Protein AF-0000000083946569 (afdb_homodimer)

Radius of gyration: 16.96 Å; Cα contacts (8 Å, |Δi|>4): 336; chains: 2; bounding box: 33×48×46 Å

Nearest PDB structures (foldseek):
  6rw3-assembly4_D  TM=3.311E-01  e=9.236E+00  Plasmodium falciparum
  6t1z-assembly1_A  TM=2.797E-01  e=9.236E+00  Lactococcus lactis
  8kgi-assembly1_B  TM=2.334E-01  e=9.722E+00  Homo sapiens
  8kgi-assembly1_B  TM=2.363E-01  e=6.634E+00  Homo sapiens

Solvent-accessible surface area (backbone atoms only — not comparable to full-atom values): 11739 Å² total; per-residue (Å²): 112,52,54,60,52,17,51,54,28,41,46,56,14,37,48,34,43,48,44,38,65,48,35,59,81,70,42,69,82,39,71,76,42,53,70,70,50,47,33,50,52,26,42,57,43,38,44,59,14,35,62,26,38,45,56,17,48,44,43,23,22,40,93,69,74,19,84,26,48,70,67,54,46,51,42,52,49,51,50,44,43,50,51,48,45,51,54,49,39,44,71,70,61,56,50,73,74,65,42,67,38,35,54,45,4,48,48,28,24,48,46,5,43,49,47,21,60,52,126,112,53,55,60,54,18,50,53,28,40,47,56,14,39,50,35,43,47,44,38,66,50,35,59,81,68,41,68,81,39,71,76,43,54,71,71,51,46,34,50,53,28,44,57,41,38,45,60,15,36,63,28,38,45,55,18,49,44,43,22,22,40,93,68,73,19,84,26,49,70,65,54,47,50,42,52,50,50,50,44,43,50,52,48,44,52,53,47,39,44,71,69,58,56,49,73,75,65,42,66,36,36,53,44,4,48,47,28,24,46,47,5,42,48,48,20,61,50,127

Foldseek 3Di:
DLLVLLLVLLLQLLLLVLCLVCVLVFDPVNVPDDPVVSNVVSVVSNVSSCVSNVVSCLSQDVVNPHDDHPLRSVLSSVLSNLVSNVVVCCVGVVPVPPPVVVVVVSVVSNVVSVVVPDD/DLLVLLLVLLLQLLLLVLCLVCVLVFDVVNVPDDPVVSNVVSVVSNVSSCVSNVVSCLSQDVVNPHDDHPLRSVLSSLLSNLVSNVVVCCVGVVPPPCPVVVVVVSVVSNVVSVVVPDD

Secondary structure (DSSP, 8-state):
-HHHHHHHHHHHHHHHHHHHHHHHHH-GGGTTS-HHHHHHHHHHHHHHHHHHHHHHHHHHBGGGT-SB-HHHHHHHHHHHHHHHHHHHHHHHS------HHHHHHHHHHHHHHHHHH--/-HHHHHHHHHHHHHHHHHHHHHHHHH-GGGTTS-HHHHHHHHHHHHHHHHHHHHHHHHHHBGGGT-SB-HHHHHHHHHHHHHHHHHHHHHHHS------HHHHHHHHHHHHHHHHHH--

Organism: NCBI:txid28139

Structure (mmCIF, N/CA/C/O backbone):
data_AF-0000000083946569-model_v1
#
loop_
_entity.id
_entity.type
_entity.pdbx_description
1 polymer 'Protein of uncharacterized function, DUF486'
#
loop_
_atom_site.group_PDB
_atom_site.id
_atom_site.type_symbol
_atom_site.label_atom_id
_atom_site.label_alt_id
_atom_site.label_comp_id
_atom_site.l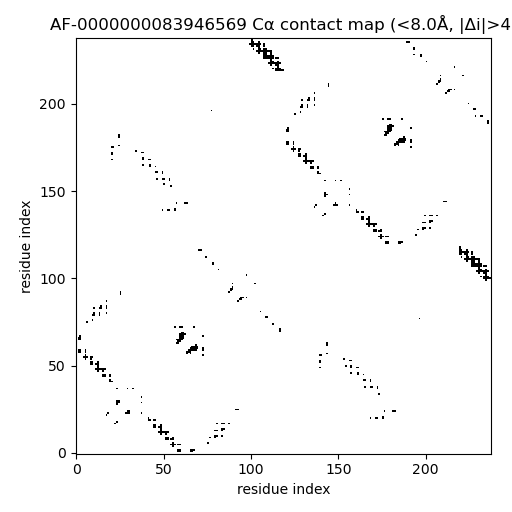abel_asym_id
_atom_site.label_entity_id
_atom_site.label_seq_id
_atom_site.pdbx_PDB_ins_code
_atom_site.Cartn_x
_atom_site.Cartn_y
_atom_site.Cartn_z
_atom_site.occupancy
_atom_site.B_iso_or_equiv
_atom_site.auth_seq_id
_atom_site.auth_comp_id
_atom_site.auth_asym_id
_atom_site.auth_atom_id
_atom_site.pdbx_PDB_model_num
ATOM 1 N N . MET A 1 1 ? -16.125 -16.406 -9.062 1 85.19 1 MET A N 1
ATOM 2 C CA . MET A 1 1 ? -16.547 -15.898 -7.758 1 85.19 1 MET A CA 1
ATOM 3 C C . MET A 1 1 ? -15.344 -15.57 -6.879 1 85.19 1 MET A C 1
ATOM 5 O O . MET A 1 1 ? -15.375 -14.609 -6.109 1 85.19 1 MET A O 1
ATOM 9 N N . LYS A 1 2 ? -14.242 -16.172 -7.113 1 92.19 2 LYS A N 1
ATOM 10 C CA . LYS A 1 2 ? -13.031 -15.961 -6.328 1 92.19 2 LYS A CA 1
ATOM 11 C C . LYS A 1 2 ? -12.484 -14.547 -6.516 1 92.19 2 LYS A C 1
ATOM 13 O O . LYS A 1 2 ? -12.008 -13.93 -5.562 1 92.19 2 LYS A O 1
ATOM 18 N N . GLY A 1 3 ? -12.617 -14.047 -7.676 1 90.62 3 GLY A N 1
ATOM 19 C CA . GLY A 1 3 ? -12.117 -12.719 -7.984 1 90.62 3 GLY A CA 1
ATOM 20 C C . GLY A 1 3 ? -12.82 -11.625 -7.199 1 90.62 3 GLY A C 1
ATOM 21 O O . GLY A 1 3 ? -12.172 -10.75 -6.621 1 90.62 3 GLY A O 1
ATOM 22 N N . ILE A 1 4 ? -14.078 -11.75 -7.188 1 93.06 4 ILE A N 1
ATOM 23 C CA . ILE A 1 4 ? -14.875 -10.758 -6.48 1 93.06 4 ILE A CA 1
ATOM 24 C C . ILE A 1 4 ? -14.578 -10.82 -4.988 1 93.06 4 ILE A C 1
ATOM 26 O O . ILE A 1 4 ? -14.453 -9.781 -4.328 1 93.06 4 ILE A O 1
ATOM 30 N N . TYR A 1 5 ? -14.484 -11.969 -4.477 1 95.31 5 TYR A N 1
ATOM 31 C CA . TYR A 1 5 ? -14.148 -12.156 -3.068 1 95.31 5 TYR A CA 1
ATOM 32 C C . TYR A 1 5 ? -12.789 -11.547 -2.744 1 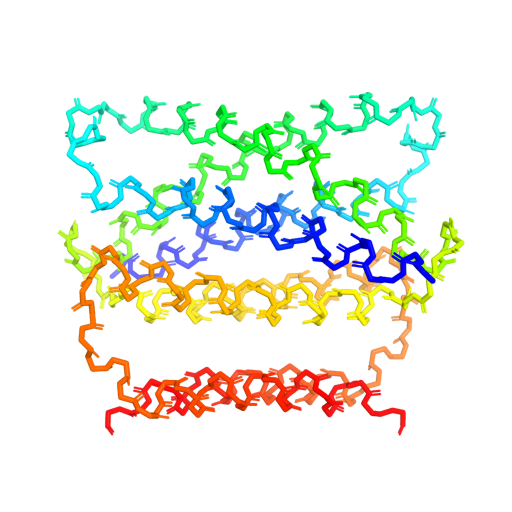95.31 5 TYR A C 1
ATOM 34 O O . TYR A 1 5 ? -12.641 -10.867 -1.729 1 95.31 5 TYR A O 1
ATOM 42 N N . ALA A 1 6 ? -11.828 -11.758 -3.609 1 96 6 ALA A N 1
ATOM 43 C CA . ALA A 1 6 ? -10.492 -11.203 -3.418 1 96 6 ALA A CA 1
ATOM 44 C C . ALA A 1 6 ? -10.539 -9.68 -3.387 1 96 6 ALA A C 1
ATOM 46 O O . ALA A 1 6 ? -9.891 -9.047 -2.549 1 96 6 ALA A O 1
ATOM 47 N N . ILE A 1 7 ? -11.328 -9.156 -4.223 1 92.81 7 ILE A N 1
ATOM 48 C CA . ILE A 1 7 ? -11.422 -7.703 -4.324 1 92.81 7 ILE A CA 1
ATOM 49 C C . ILE A 1 7 ? -12.062 -7.137 -3.057 1 92.81 7 ILE A C 1
ATOM 51 O O . ILE A 1 7 ? -11.609 -6.117 -2.529 1 92.81 7 ILE A O 1
ATOM 55 N N . LEU A 1 8 ? -13.086 -7.805 -2.605 1 96.38 8 LEU A N 1
ATOM 56 C CA . LEU A 1 8 ? -13.75 -7.359 -1.387 1 96.38 8 LEU A CA 1
ATOM 57 C C . LEU A 1 8 ? -12.797 -7.398 -0.199 1 96.38 8 LEU A C 1
ATOM 59 O O . LEU A 1 8 ? -12.766 -6.473 0.613 1 96.38 8 LEU A O 1
ATOM 63 N N . LEU A 1 9 ? -12.023 -8.414 -0.126 1 97.81 9 LEU A N 1
ATOM 64 C CA . LEU A 1 9 ? -11.031 -8.531 0.938 1 97.81 9 LEU A CA 1
ATOM 65 C C . LEU A 1 9 ? -9.977 -7.43 0.82 1 97.81 9 LEU A C 1
ATOM 67 O O . LEU A 1 9 ? -9.547 -6.871 1.829 1 97.81 9 LEU A O 1
ATOM 71 N N . LEU A 1 10 ? -9.602 -7.117 -0.395 1 96.06 10 LEU A N 1
ATOM 72 C CA . LEU A 1 10 ? -8.617 -6.059 -0.629 1 96.06 10 LEU A CA 1
ATOM 73 C C . LEU A 1 10 ? -9.156 -4.711 -0.168 1 96.06 10 LEU A C 1
ATOM 75 O O . LEU A 1 10 ? -8.406 -3.895 0.381 1 96.06 10 LEU A O 1
ATOM 79 N N . VAL A 1 11 ? -10.422 -4.512 -0.374 1 94.94 11 VAL A N 1
ATOM 80 C CA . VAL A 1 11 ? -11.023 -3.244 0.019 1 94.94 11 VAL A CA 1
ATOM 81 C C . VAL A 1 11 ? -10.984 -3.102 1.539 1 94.94 11 VAL A C 1
ATOM 83 O O . VAL A 1 11 ? -10.594 -2.057 2.061 1 94.94 11 VAL A O 1
ATOM 86 N N . VAL A 1 12 ? -11.391 -4.145 2.184 1 97.25 12 VAL A N 1
ATOM 87 C CA . VAL A 1 12 ? -11.398 -4.129 3.643 1 97.25 12 VAL A CA 1
ATOM 88 C C . VAL A 1 12 ? -9.969 -3.973 4.164 1 97.25 12 VAL A C 1
ATOM 90 O O . VAL A 1 12 ? -9.711 -3.158 5.051 1 97.25 12 VAL A O 1
ATOM 93 N N . SER A 1 13 ? -9.016 -4.73 3.59 1 97.5 13 SER A N 1
ATOM 94 C CA . SER A 1 13 ? -7.621 -4.68 4 1 97.5 13 SER A CA 1
ATOM 95 C C . SER A 1 13 ? -7.039 -3.283 3.811 1 97.5 13 SER A C 1
ATOM 97 O O . SER A 1 13 ? -6.367 -2.758 4.703 1 97.5 13 SER A O 1
ATOM 99 N N . ASN A 1 14 ? -7.387 -2.662 2.695 1 95.94 14 ASN A N 1
ATOM 100 C CA . ASN A 1 14 ? -6.863 -1.332 2.4 1 95.94 14 ASN A CA 1
ATOM 101 C C . ASN A 1 14 ? -7.465 -0.277 3.326 1 95.94 14 ASN A C 1
ATOM 103 O O . ASN A 1 14 ? -6.82 0.731 3.623 1 95.94 14 ASN A O 1
ATOM 107 N N . SER A 1 15 ? -8.664 -0.483 3.73 1 95.88 15 SER A N 1
ATOM 108 C CA . SER A 1 15 ? -9.273 0.437 4.684 1 95.88 15 SER A CA 1
ATOM 109 C C . SER A 1 15 ? -8.5 0.463 6 1 95.88 15 SER A C 1
ATOM 111 O O . SER A 1 15 ? -8.227 1.535 6.543 1 95.88 15 SER A O 1
ATOM 113 N N . PHE A 1 16 ? -8.109 -0.702 6.422 1 96.88 16 PHE A N 1
ATOM 114 C CA . PHE A 1 16 ? -7.305 -0.786 7.641 1 96.88 16 PHE A CA 1
ATOM 115 C C . PHE A 1 16 ? -5.91 -0.221 7.41 1 96.88 16 PHE A C 1
ATOM 117 O O . PHE A 1 16 ? -5.34 0.419 8.297 1 96.88 16 PHE A O 1
ATOM 124 N N . MET A 1 17 ? -5.375 -0.469 6.195 1 96.62 17 MET A N 1
ATOM 125 C CA . MET A 1 17 ? -4.043 0.022 5.855 1 96.62 17 MET A CA 1
ATOM 126 C C . MET A 1 17 ? -4.008 1.546 5.855 1 96.62 17 MET A C 1
ATOM 128 O O . MET A 1 17 ? -3.102 2.15 6.434 1 96.62 17 MET A O 1
ATOM 132 N N . THR A 1 18 ? -4.996 2.115 5.266 1 94.31 18 THR A N 1
ATOM 133 C CA . THR A 1 18 ? -5.059 3.57 5.164 1 94.31 18 THR A CA 1
ATOM 134 C C . THR A 1 18 ? -5.238 4.199 6.543 1 94.31 18 THR A C 1
ATOM 136 O O . THR A 1 18 ? -4.594 5.203 6.859 1 94.31 18 THR A O 1
ATOM 139 N N . LEU A 1 19 ? -6.07 3.576 7.324 1 94.44 19 LEU A N 1
ATOM 140 C CA . LEU A 1 19 ? -6.27 4.051 8.688 1 94.44 19 LEU A CA 1
ATOM 141 C C . LEU A 1 19 ? -4.973 3.961 9.492 1 94.44 19 LEU A C 1
ATOM 143 O O . LEU A 1 19 ? -4.637 4.883 10.234 1 94.44 19 LEU A O 1
ATOM 147 N N . ALA A 1 20 ? -4.293 2.922 9.289 1 94.69 20 ALA A N 1
ATOM 148 C CA . ALA A 1 20 ? -3.053 2.709 10.031 1 94.69 20 ALA A CA 1
ATOM 149 C C . ALA A 1 20 ? -1.963 3.67 9.562 1 94.69 20 ALA A C 1
ATOM 151 O O . ALA A 1 20 ? -1.174 4.164 10.375 1 94.69 20 ALA A O 1
ATOM 152 N N . TRP A 1 21 ? -1.886 3.928 8.25 1 94.81 21 TRP A N 1
ATOM 153 C CA . TRP A 1 21 ? -0.828 4.75 7.676 1 94.81 21 TRP A CA 1
ATOM 154 C C . TRP A 1 21 ? -1.097 6.23 7.918 1 94.81 21 TRP A C 1
ATOM 156 O O . TRP A 1 21 ? -0.185 6.988 8.266 1 94.81 21 TRP A O 1
ATOM 166 N N . TYR A 1 22 ? -2.377 6.656 7.832 1 92.44 22 TYR A N 1
ATOM 167 C CA . TYR A 1 22 ? -2.66 8.086 7.789 1 92.44 22 TYR A CA 1
ATOM 168 C C . TYR A 1 22 ? -3.514 8.508 8.977 1 92.44 22 TYR A C 1
ATOM 170 O O . TYR A 1 22 ? -3.641 9.703 9.266 1 92.44 22 TYR A O 1
ATOM 178 N N . GLY A 1 23 ? -4.078 7.555 9.641 1 90.75 23 GLY A N 1
ATOM 179 C CA . GLY A 1 23 ? -4.898 7.871 10.797 1 90.75 23 GLY A CA 1
ATOM 180 C C . GLY A 1 23 ? -4.152 8.648 11.867 1 90.75 23 GLY A C 1
ATOM 181 O O . GLY A 1 23 ? -4.727 9.516 12.523 1 90.75 23 GLY A O 1
ATOM 182 N N . GLN A 1 24 ? -2.902 8.336 12.016 1 90.25 24 GLN A N 1
ATOM 183 C CA . GLN A 1 24 ? -2.098 8.984 13.047 1 90.25 24 GLN A CA 1
ATOM 184 C C . GLN A 1 24 ? -1.898 10.469 12.742 1 90.25 24 GLN A C 1
ATOM 186 O O . GLN A 1 24 ? -1.568 11.25 13.633 1 90.25 24 GLN A O 1
ATOM 191 N N . LEU A 1 25 ? -2.062 10.906 11.516 1 89 25 LEU A N 1
ATOM 192 C CA . LEU A 1 25 ? -1.89 12.297 11.125 1 89 25 LEU A CA 1
ATOM 193 C C . LEU A 1 25 ? -3.15 13.109 11.414 1 89 25 LEU A C 1
ATOM 195 O O . LEU A 1 25 ? -3.104 14.336 11.477 1 89 25 LEU A O 1
ATOM 199 N N . ARG A 1 26 ? -4.211 12.352 11.594 1 86.38 26 ARG A N 1
ATOM 200 C CA . ARG A 1 26 ? -5.48 13.062 11.68 1 86.38 26 ARG A CA 1
ATOM 201 C C . ARG A 1 26 ? -6.078 12.945 13.078 1 86.38 26 ARG A C 1
ATOM 203 O O . ARG A 1 26 ? -6.586 13.93 13.625 1 86.38 26 ARG A O 1
ATOM 210 N N . PHE A 1 27 ? -6.012 11.828 13.703 1 87.5 27 PHE A N 1
ATOM 211 C CA . PHE A 1 27 ? -6.727 11.57 14.953 1 87.5 27 PHE A CA 1
ATOM 212 C C . PHE A 1 27 ? -5.93 12.07 16.156 1 87.5 27 PHE A C 1
ATOM 214 O O . PHE A 1 27 ? -4.73 11.805 16.266 1 87.5 27 PHE A O 1
ATOM 221 N N . LYS A 1 28 ? -6.574 12.719 17.016 1 85.06 28 LYS A N 1
ATOM 222 C CA . LYS A 1 28 ? -5.988 13.359 18.188 1 85.06 28 LYS A CA 1
ATOM 223 C C . LYS A 1 28 ? -5.414 12.328 19.156 1 85.06 28 LYS A C 1
ATOM 225 O O . LYS A 1 28 ? -4.469 12.617 19.891 1 85.06 28 LYS A O 1
ATOM 230 N N . PHE A 1 29 ? -6.027 11.156 19.062 1 83.88 29 PHE A N 1
ATOM 231 C CA . PHE A 1 29 ? -5.574 10.07 19.922 1 83.88 29 PHE A CA 1
ATOM 232 C C . PHE A 1 29 ? -4.082 9.828 19.75 1 83.88 29 PHE A C 1
ATOM 234 O O . PHE A 1 29 ? -3.383 9.508 20.719 1 83.88 29 PHE A O 1
ATOM 241 N N . PHE A 1 30 ? -3.588 10.117 18.609 1 84.44 30 PHE A N 1
ATOM 242 C CA . PHE A 1 30 ? -2.201 9.805 18.281 1 84.44 30 PHE A CA 1
ATOM 243 C C . PHE A 1 30 ? -1.291 10.984 18.609 1 84.44 30 PHE A C 1
ATOM 245 O O . PHE A 1 30 ? -0.072 10.828 18.703 1 84.44 30 PHE A O 1
ATOM 252 N N . GLN A 1 31 ? -1.788 12.141 18.75 1 81.31 31 GLN A N 1
ATOM 253 C CA . GLN A 1 31 ? -0.993 13.344 18.984 1 81.31 31 GLN A CA 1
ATOM 254 C C . GLN A 1 31 ? -0.304 13.289 20.344 1 81.31 31 GLN A C 1
ATOM 256 O O . GLN A 1 31 ? 0.763 13.875 20.531 1 81.31 31 GLN A O 1
ATOM 261 N N . GLY A 1 32 ? -0.894 12.484 21.188 1 85.12 32 GLY A N 1
ATOM 262 C CA . GLY A 1 32 ? -0.305 12.398 22.516 1 85.12 32 GLY A CA 1
ATOM 263 C C . GLY A 1 32 ? 0.664 11.242 22.672 1 85.12 32 GLY A C 1
ATOM 264 O O . GLY A 1 32 ? 1.403 11.172 23.641 1 85.12 32 GLY A O 1
ATOM 265 N N . LEU A 1 33 ? 0.782 10.461 21.656 1 90.31 33 LEU A N 1
ATOM 266 C CA . LEU A 1 33 ? 1.622 9.266 21.734 1 90.31 33 LEU A CA 1
ATOM 267 C C . LEU A 1 33 ? 3 9.539 21.141 1 90.31 33 LEU A C 1
ATOM 269 O O . LEU A 1 33 ? 3.129 10.297 20.172 1 90.31 33 LEU A O 1
ATOM 273 N N . PRO A 1 34 ? 3.924 8.93 21.922 1 93.25 34 PRO A N 1
ATOM 274 C CA . PRO A 1 34 ? 5.242 8.992 21.281 1 93.25 34 PRO A CA 1
ATOM 275 C C . PRO A 1 34 ? 5.305 8.203 19.984 1 93.25 34 PRO A C 1
ATOM 277 O O . PRO A 1 34 ? 4.395 7.43 19.672 1 93.25 34 PRO A O 1
ATOM 280 N N . LEU A 1 35 ? 6.32 8.406 19.172 1 93.69 35 LEU A N 1
ATOM 281 C CA . LEU A 1 35 ? 6.457 7.785 17.859 1 93.69 35 LEU A CA 1
ATOM 282 C C . LEU A 1 35 ? 6.367 6.266 17.969 1 93.69 35 LEU A C 1
ATOM 284 O O . LEU A 1 35 ? 5.691 5.625 17.156 1 93.69 35 LEU A O 1
ATOM 288 N N . TRP A 1 36 ? 7.098 5.738 18.953 1 94.56 36 TRP A N 1
ATOM 289 C CA . TRP A 1 36 ? 7.082 4.289 19.125 1 94.56 36 TRP A CA 1
ATOM 290 C C . TRP A 1 36 ? 5.676 3.795 19.453 1 94.56 36 TRP A C 1
ATOM 292 O O . TRP A 1 36 ? 5.289 2.693 19.062 1 94.56 36 TRP A O 1
ATOM 302 N N . GLY A 1 37 ? 4.934 4.559 20.156 1 94.88 37 GLY A N 1
ATOM 303 C CA . GLY A 1 37 ? 3.547 4.219 20.438 1 94.88 37 GLY A CA 1
ATOM 304 C C . GLY A 1 37 ? 2.67 4.199 19.203 1 94.88 37 GLY A C 1
ATOM 305 O O . GLY A 1 37 ? 1.837 3.307 19.031 1 94.88 37 GLY A O 1
ATOM 306 N N . ILE A 1 38 ? 2.879 5.195 18.375 1 95.38 38 ILE A N 1
ATOM 307 C CA . ILE A 1 38 ? 2.104 5.293 17.141 1 95.38 38 ILE A CA 1
ATOM 308 C C . ILE A 1 38 ? 2.395 4.086 16.25 1 95.38 38 ILE A C 1
ATOM 310 O O . ILE A 1 38 ? 1.476 3.488 15.68 1 95.38 38 ILE A O 1
ATOM 314 N N . VAL A 1 39 ? 3.646 3.74 16.203 1 96.44 39 VAL A N 1
ATOM 315 C CA . VAL A 1 39 ? 4.062 2.605 15.383 1 96.44 39 VAL A CA 1
ATOM 316 C C . VAL A 1 39 ? 3.408 1.326 15.898 1 96.44 39 VAL A C 1
ATOM 318 O O . VAL A 1 39 ? 2.883 0.53 15.117 1 96.44 39 VAL A O 1
ATOM 321 N N . LEU A 1 40 ? 3.385 1.193 17.219 1 96.31 40 LEU A N 1
ATOM 322 C CA . LEU A 1 40 ? 2.832 -0.015 17.812 1 96.31 40 LEU A CA 1
ATOM 323 C C . LEU A 1 40 ? 1.327 -0.099 17.578 1 96.31 40 LEU A C 1
ATOM 325 O O . LEU A 1 40 ? 0.807 -1.164 17.234 1 96.31 40 LEU A O 1
ATOM 329 N N . VAL A 1 41 ? 0.648 0.987 17.766 1 95.38 41 VAL A N 1
ATOM 330 C CA . VAL A 1 41 ? -0.794 1.006 17.547 1 95.38 41 VAL A CA 1
ATOM 331 C C . VAL A 1 41 ? -1.1 0.709 16.078 1 95.38 41 VAL A C 1
ATOM 333 O O . VAL A 1 41 ? -1.979 -0.1 15.773 1 95.38 41 VAL A O 1
ATOM 336 N N . SER A 1 42 ? -0.384 1.369 15.211 1 96.25 42 SER A N 1
ATOM 337 C CA . SER A 1 42 ? -0.572 1.139 13.781 1 96.25 42 SER A CA 1
ATOM 338 C C . SER A 1 42 ? -0.26 -0.307 13.406 1 96.25 42 SER A C 1
ATOM 340 O O . SER A 1 42 ? -0.931 -0.892 12.555 1 96.25 42 SER A O 1
ATOM 342 N N . TRP A 1 43 ? 0.725 -0.821 14.062 1 95.88 43 TRP A N 1
ATOM 343 C CA . TRP A 1 43 ? 1.1 -2.213 13.82 1 95.88 43 TRP A CA 1
ATOM 344 C C . TRP A 1 43 ? -0.004 -3.158 14.289 1 95.88 43 TRP A C 1
ATOM 346 O O . TRP A 1 43 ? -0.254 -4.188 13.648 1 95.88 43 TRP A O 1
ATOM 356 N N . CYS A 1 44 ? -0.615 -2.801 15.375 1 96.5 44 CYS A N 1
ATOM 357 C CA . CYS A 1 44 ? -1.736 -3.609 15.836 1 96.5 44 CYS A CA 1
ATOM 358 C C . CYS A 1 44 ? -2.879 -3.59 14.828 1 96.5 44 CYS A C 1
ATOM 360 O O . CYS A 1 44 ? -3.469 -4.633 14.531 1 96.5 44 CYS A O 1
ATOM 362 N N . ILE A 1 45 ? -3.152 -2.447 14.258 1 95.94 45 ILE A N 1
ATOM 363 C CA . ILE A 1 45 ? -4.195 -2.307 13.242 1 95.94 45 ILE A CA 1
ATOM 364 C C . ILE A 1 45 ? -3.803 -3.086 11.992 1 95.94 45 ILE A C 1
ATOM 366 O O . ILE A 1 45 ? -4.66 -3.66 11.312 1 95.94 45 ILE A O 1
ATOM 370 N N . ALA A 1 46 ? -2.494 -3.168 11.742 1 95.25 46 ALA A N 1
ATOM 371 C CA . ALA A 1 46 ? -1.984 -3.848 10.555 1 95.25 46 ALA A CA 1
ATOM 372 C C . ALA A 1 46 ? -2.273 -5.344 10.609 1 95.25 46 ALA A C 1
ATOM 374 O O . ALA A 1 46 ? -2.281 -6.02 9.578 1 95.25 46 ALA A O 1
ATOM 375 N N . LEU A 1 47 ? -2.488 -5.828 11.836 1 96.94 47 LEU A N 1
ATOM 376 C CA . LEU A 1 47 ? -2.852 -7.238 11.953 1 96.94 47 LEU A CA 1
ATOM 377 C C . LEU A 1 47 ? -4.145 -7.527 11.203 1 96.94 47 LEU A C 1
ATOM 379 O O . LEU A 1 47 ? -4.246 -8.531 10.492 1 96.94 47 LEU A O 1
ATOM 383 N N . PHE A 1 48 ? -5.125 -6.684 11.391 1 96.69 48 PHE A N 1
ATOM 384 C CA . PHE A 1 48 ? -6.387 -6.832 10.672 1 96.69 48 PHE A CA 1
ATOM 385 C C . PHE A 1 48 ? -6.176 -6.656 9.172 1 96.69 48 PHE A C 1
ATOM 387 O O . PHE A 1 48 ? -6.777 -7.371 8.367 1 96.69 48 PHE A O 1
ATOM 394 N N . GLU A 1 49 ? -5.371 -5.754 8.766 1 96.5 49 GLU A N 1
ATOM 395 C CA . GLU A 1 49 ? -5.023 -5.547 7.363 1 96.5 49 GLU A CA 1
ATOM 396 C C . GLU A 1 49 ? -4.465 -6.824 6.738 1 96.5 49 GLU A C 1
ATOM 398 O O . GLU A 1 49 ? -4.957 -7.281 5.703 1 96.5 49 GLU A O 1
ATOM 403 N N . TYR A 1 50 ? -3.518 -7.445 7.426 1 96.75 50 TYR A N 1
ATOM 404 C CA . TYR A 1 50 ? -2.805 -8.594 6.871 1 96.75 50 TYR A CA 1
ATOM 405 C C . TYR A 1 50 ? -3.664 -9.844 6.926 1 96.75 50 TYR A C 1
ATOM 407 O O . TYR A 1 50 ? -3.496 -10.758 6.109 1 96.75 50 TYR A O 1
ATOM 415 N N . SER A 1 51 ? -4.582 -9.891 7.906 1 97.19 51 SER A N 1
ATOM 416 C CA . SER A 1 51 ? -5.516 -11.008 7.973 1 97.19 51 SER A CA 1
ATOM 417 C C . SER A 1 51 ? -6.418 -11.055 6.742 1 97.19 51 SER A C 1
ATOM 419 O O . SER A 1 51 ? -6.883 -12.125 6.344 1 97.19 51 SER A O 1
ATOM 421 N N . PHE A 1 52 ? -6.613 -9.938 6.105 1 97.56 52 PHE A N 1
ATOM 422 C CA . PHE A 1 52 ? -7.453 -9.891 4.91 1 97.56 52 PHE A CA 1
ATOM 423 C C . PHE A 1 52 ? -6.598 -9.828 3.652 1 97.56 52 PHE A C 1
ATOM 425 O O . PHE A 1 52 ? -6.973 -10.375 2.613 1 97.56 52 PHE A O 1
ATOM 432 N N . MET A 1 53 ? -5.453 -9.195 3.711 1 96.62 53 MET A N 1
ATOM 433 C CA . MET A 1 53 ? -4.578 -9 2.559 1 96.62 53 MET A CA 1
ATOM 434 C C . MET A 1 53 ? -3.986 -10.328 2.098 1 96.62 53 MET A C 1
ATOM 436 O O . MET A 1 53 ? -3.965 -10.617 0.899 1 96.62 53 MET A O 1
ATOM 440 N N . ILE A 1 54 ? -3.561 -11.141 3.031 1 96 54 ILE A N 1
ATOM 441 C CA . ILE A 1 54 ? -2.879 -12.391 2.709 1 96 54 ILE A CA 1
ATOM 442 C C . ILE A 1 54 ? -3.852 -13.344 2.021 1 96 54 ILE A C 1
ATOM 444 O O . ILE A 1 54 ? -3.566 -13.859 0.937 1 96 54 ILE A O 1
ATOM 448 N N . PRO A 1 55 ? -5.023 -13.555 2.635 1 96.5 55 PRO A N 1
ATOM 449 C CA . PRO A 1 55 ? -5.984 -14.406 1.923 1 96.5 55 PRO A CA 1
ATOM 450 C C . PRO A 1 55 ? -6.406 -13.812 0.579 1 96.5 55 PRO A C 1
ATOM 452 O O . PRO A 1 55 ? -6.66 -14.562 -0.372 1 96.5 55 PRO A O 1
ATOM 455 N N . ALA A 1 56 ? -6.555 -12.516 0.466 1 96.62 56 ALA A N 1
ATOM 456 C CA . ALA A 1 56 ? -6.93 -11.867 -0.791 1 96.62 56 ALA A CA 1
ATOM 457 C C . ALA A 1 56 ? -5.914 -12.18 -1.889 1 96.62 56 ALA A C 1
ATOM 459 O O . ALA A 1 56 ? -6.293 -12.531 -3.01 1 96.62 56 ALA A O 1
ATOM 460 N N . ASN A 1 57 ? -4.656 -12.133 -1.557 1 95.75 57 ASN A N 1
ATOM 461 C CA . ASN A 1 57 ? -3.594 -12.398 -2.521 1 95.75 57 ASN A CA 1
ATOM 462 C C . ASN A 1 57 ? -3.533 -13.875 -2.902 1 95.75 57 ASN A C 1
ATOM 464 O O . ASN A 1 57 ? -3.275 -14.211 -4.059 1 95.75 57 ASN A O 1
ATOM 468 N N . ARG A 1 58 ? -3.795 -14.695 -1.99 1 94.56 58 ARG A N 1
ATOM 469 C CA . ARG A 1 58 ? -3.746 -16.125 -2.258 1 94.56 58 ARG A CA 1
ATOM 470 C C . ARG A 1 58 ? -4.934 -16.562 -3.107 1 94.56 58 ARG A C 1
ATOM 472 O O . ARG A 1 58 ? -4.781 -17.375 -4.031 1 94.56 58 ARG A O 1
ATOM 479 N N . ILE A 1 59 ? -6.051 -16.016 -2.816 1 94.75 59 ILE A N 1
ATOM 480 C CA . ILE A 1 59 ? -7.266 -16.375 -3.541 1 94.75 59 ILE A CA 1
ATOM 481 C C . ILE A 1 59 ? -7.238 -15.742 -4.934 1 94.75 59 ILE A C 1
ATOM 483 O O . ILE A 1 59 ? -7.75 -16.328 -5.895 1 94.75 59 ILE A O 1
ATOM 487 N N . GLY A 1 60 ? -6.645 -14.664 -5.078 1 93.44 60 GLY A N 1
ATOM 488 C CA . GLY A 1 60 ? -6.652 -13.922 -6.328 1 93.44 60 GLY A CA 1
ATOM 489 C C . GLY A 1 60 ? -5.535 -14.336 -7.27 1 93.44 60 GLY A C 1
ATOM 490 O O . GLY A 1 60 ? -5.668 -14.219 -8.492 1 93.44 60 GLY A O 1
ATOM 491 N N . PHE A 1 61 ? -4.488 -14.859 -6.754 1 92.44 61 PHE A N 1
ATOM 492 C CA . PHE A 1 61 ? -3.283 -15.125 -7.527 1 92.44 61 PHE A CA 1
ATOM 493 C C . PHE A 1 61 ? -3.426 -16.406 -8.328 1 92.44 61 PHE A C 1
ATOM 495 O O . PHE A 1 61 ? -3.838 -17.438 -7.785 1 92.44 61 PHE A O 1
ATOM 502 N N . GLU A 1 62 ? -3.094 -16.344 -9.578 1 90.5 62 GLU A N 1
ATOM 503 C CA . GLU A 1 62 ? -3.238 -17.484 -10.469 1 90.5 62 GLU A CA 1
ATOM 504 C C . GLU A 1 62 ? -2.359 -18.656 -10.023 1 90.5 62 GLU A C 1
ATOM 506 O O . GLU A 1 62 ? -2.723 -19.812 -10.211 1 90.5 62 GLU A O 1
ATOM 511 N N . GLY A 1 63 ? -1.21 -18.391 -9.438 1 87.25 63 GLY A N 1
ATOM 512 C CA . GLY A 1 63 ? -0.308 -19.438 -8.977 1 87.25 63 GLY A CA 1
ATOM 513 C C . GLY A 1 63 ? -0.895 -20.281 -7.859 1 87.25 63 GLY A C 1
ATOM 514 O O . GLY A 1 63 ? -0.474 -21.422 -7.652 1 87.25 63 GLY A O 1
ATOM 515 N N . THR A 1 64 ? -1.894 -19.797 -7.195 1 89.69 64 THR A N 1
ATOM 516 C CA . THR A 1 64 ? -2.533 -20.531 -6.109 1 89.69 64 THR A CA 1
ATOM 517 C C . THR A 1 64 ? -3.963 -20.906 -6.484 1 89.69 64 THR A C 1
ATOM 519 O O . THR A 1 64 ? -4.777 -21.219 -5.609 1 89.69 64 THR A O 1
ATOM 522 N N . GLY A 1 65 ? -4.273 -20.719 -7.84 1 90.44 65 GLY A N 1
ATOM 523 C CA . GLY A 1 65 ? -5.578 -21.141 -8.328 1 90.44 65 GLY A CA 1
ATOM 524 C C . GLY A 1 65 ? -6.547 -19.984 -8.508 1 90.44 65 GLY A C 1
ATOM 525 O O . GLY A 1 65 ? -7.754 -20.203 -8.641 1 90.44 65 GLY A O 1
ATOM 526 N N . GLY A 1 66 ? -6.043 -18.812 -8.438 1 92 66 GLY A N 1
ATOM 527 C CA . GLY A 1 66 ? -6.887 -17.641 -8.609 1 92 66 GLY A CA 1
ATOM 528 C C . GLY A 1 66 ? -6.977 -17.156 -10.047 1 92 66 GLY A C 1
ATOM 529 O O . GLY A 1 66 ? -6.348 -17.75 -10.938 1 92 66 GLY A O 1
ATOM 530 N N . PRO A 1 67 ? -7.793 -16.203 -10.25 1 91.75 67 PRO A N 1
ATOM 531 C CA . PRO A 1 67 ? -8.062 -15.766 -11.625 1 91.75 67 PRO A CA 1
ATOM 532 C C . PRO A 1 67 ? -7.09 -14.688 -12.109 1 91.75 67 PRO A C 1
ATOM 534 O O . PRO A 1 67 ? -7.043 -14.391 -13.305 1 91.75 67 PRO A O 1
ATOM 537 N N . PHE A 1 68 ? -6.289 -14.125 -11.297 1 87.25 68 PHE A N 1
ATOM 538 C CA . PHE A 1 68 ? -5.488 -12.969 -11.672 1 87.25 68 PHE A CA 1
ATOM 539 C C . PHE A 1 68 ? -4.004 -13.312 -11.68 1 87.25 68 PHE A C 1
ATOM 541 O O . PHE A 1 68 ? -3.541 -14.109 -10.859 1 87.25 68 PHE A O 1
ATOM 548 N N . SER A 1 69 ? -3.307 -12.703 -12.586 1 84.62 69 SER A N 1
ATOM 549 C CA . SER A 1 69 ? -1.85 -12.734 -12.508 1 84.62 69 SER A CA 1
ATOM 550 C C . SER A 1 69 ? -1.34 -11.82 -11.398 1 84.62 69 SER A C 1
ATOM 552 O O . SER A 1 69 ? -2.098 -11.016 -10.852 1 84.62 69 SER A O 1
ATOM 554 N N . LEU A 1 70 ? -0.081 -11.953 -11.055 1 84.81 70 LEU A N 1
ATOM 555 C CA . LEU A 1 70 ? 0.5 -11.117 -10.008 1 84.81 70 LEU A CA 1
ATOM 556 C C . LEU A 1 70 ? 0.403 -9.641 -10.367 1 84.81 70 LEU A C 1
ATOM 558 O O . LEU A 1 70 ? 0.094 -8.812 -9.516 1 84.81 70 LEU A O 1
ATOM 562 N N . LEU A 1 71 ? 0.678 -9.383 -11.523 1 79.44 71 LEU A N 1
ATOM 563 C CA . LEU A 1 71 ? 0.621 -8.008 -12 1 79.44 71 LEU A CA 1
ATOM 564 C C . LEU A 1 71 ? -0.808 -7.477 -11.953 1 79.44 71 LEU A C 1
ATOM 566 O O . LEU A 1 71 ? -1.039 -6.348 -11.516 1 79.44 71 LEU A O 1
ATOM 570 N N . GLN A 1 72 ? -1.717 -8.25 -12.414 1 78.88 72 GLN A N 1
ATOM 571 C CA . GLN A 1 72 ? -3.123 -7.867 -12.383 1 78.88 72 GLN A CA 1
ATOM 572 C C . GLN A 1 72 ? -3.59 -7.617 -10.953 1 78.88 72 GLN A C 1
ATOM 574 O O . GLN A 1 72 ? -4.316 -6.656 -10.688 1 78.88 72 GLN A O 1
ATOM 579 N N . LEU A 1 73 ? -3.174 -8.492 -10.18 1 85.19 73 LEU A N 1
ATOM 580 C CA . LEU A 1 73 ? -3.531 -8.367 -8.766 1 85.19 73 LEU A CA 1
ATOM 581 C C . LEU A 1 73 ? -2.988 -7.07 -8.18 1 85.19 73 LEU A C 1
ATOM 583 O O . LEU A 1 73 ? -3.686 -6.383 -7.438 1 85.19 73 LEU A O 1
ATOM 587 N N . LYS A 1 74 ? -1.778 -6.695 -8.492 1 84.5 74 LYS A N 1
ATOM 588 C CA . LYS A 1 74 ? -1.162 -5.465 -8.008 1 84.5 74 LYS A CA 1
ATOM 589 C C . LYS A 1 74 ? -1.887 -4.234 -8.555 1 84.5 74 LYS A C 1
ATOM 591 O O . LYS A 1 74 ? -2.078 -3.252 -7.832 1 84.5 74 LYS A O 1
ATOM 596 N N . VAL A 1 75 ? -2.307 -4.34 -9.703 1 78.25 75 VAL A N 1
ATOM 597 C CA . VAL A 1 75 ? -3.023 -3.229 -10.32 1 78.25 75 VAL A CA 1
ATOM 598 C C . VAL A 1 75 ? -4.367 -3.033 -9.617 1 78.25 75 VAL A C 1
ATOM 600 O O . VAL A 1 75 ? -4.746 -1.905 -9.297 1 78.25 75 VAL A O 1
ATOM 603 N N . ILE A 1 76 ? -5.027 -4.09 -9.414 1 83.44 76 ILE A N 1
ATOM 604 C CA . ILE A 1 76 ? -6.301 -4.027 -8.711 1 83.44 76 ILE A CA 1
ATOM 605 C C . ILE A 1 76 ? -6.09 -3.441 -7.316 1 83.44 76 ILE A C 1
ATOM 607 O O . ILE A 1 76 ? -6.848 -2.572 -6.879 1 83.44 76 ILE A O 1
ATOM 611 N N . GLN A 1 77 ? -5.059 -3.871 -6.734 1 86.31 77 GLN A N 1
ATOM 612 C CA . GLN A 1 77 ? -4.727 -3.385 -5.398 1 86.31 77 GLN A CA 1
ATOM 613 C C . GLN A 1 77 ? -4.473 -1.88 -5.41 1 86.31 77 GLN A C 1
ATOM 615 O O . GLN A 1 77 ? -4.895 -1.169 -4.496 1 86.31 77 GLN A O 1
ATOM 620 N N . GLU A 1 78 ? -3.84 -1.384 -6.438 1 80.06 78 GLU A N 1
ATOM 621 C CA . GLU A 1 78 ? -3.553 0.041 -6.562 1 80.06 78 GLU A CA 1
ATOM 622 C C . GLU A 1 78 ? -4.832 0.85 -6.746 1 80.06 78 GLU A C 1
ATOM 624 O O . GLU A 1 78 ? -4.98 1.928 -6.168 1 80.06 78 GLU A O 1
ATOM 629 N N . VAL A 1 79 ? -5.68 0.296 -7.52 1 78.75 79 VAL A N 1
ATOM 630 C CA . VAL A 1 79 ? -6.957 0.97 -7.742 1 78.75 79 VAL A CA 1
ATOM 631 C C . VAL A 1 79 ? -7.742 1.038 -6.434 1 78.75 79 VAL A C 1
ATOM 633 O O . VAL A 1 79 ? -8.273 2.092 -6.078 1 78.75 79 VAL A O 1
ATOM 636 N N . VAL A 1 80 ? -7.766 -0.026 -5.77 1 85.94 80 VAL A N 1
ATOM 637 C CA . VAL A 1 80 ? -8.5 -0.101 -4.516 1 85.94 80 VAL A CA 1
ATOM 638 C C . VAL A 1 80 ? -7.883 0.85 -3.492 1 85.94 80 VAL A C 1
ATOM 640 O O . VAL A 1 80 ? -8.594 1.58 -2.801 1 85.94 80 VAL A O 1
ATOM 643 N N . THR A 1 81 ? -6.586 0.846 -3.494 1 88.81 81 THR A N 1
ATOM 644 C CA . THR A 1 81 ? -5.902 1.693 -2.521 1 88.81 81 THR A CA 1
ATOM 645 C C . THR A 1 81 ? -6.188 3.168 -2.795 1 88.81 81 THR A C 1
ATOM 647 O O . THR A 1 81 ? -6.391 3.949 -1.863 1 88.81 81 THR A O 1
ATOM 650 N N . LEU A 1 82 ? -6.215 3.518 -4.023 1 79.44 82 LEU A N 1
ATOM 651 C CA . LEU A 1 82 ? -6.469 4.906 -4.383 1 79.44 82 LEU A CA 1
ATOM 652 C C . LEU A 1 82 ? -7.914 5.293 -4.078 1 79.44 82 LEU A C 1
ATOM 654 O O . LEU A 1 82 ? -8.18 6.406 -3.621 1 79.44 82 LEU A O 1
ATOM 658 N N . LEU A 1 83 ? -8.781 4.426 -4.352 1 82.06 83 LEU A N 1
ATOM 659 C CA . LEU A 1 83 ? -10.188 4.68 -4.062 1 82.06 83 LEU A CA 1
ATOM 660 C C . LEU A 1 83 ? -10.414 4.82 -2.561 1 82.06 83 LEU A C 1
ATOM 662 O O . LEU A 1 83 ? -11.086 5.754 -2.113 1 82.06 83 LEU A O 1
ATOM 666 N N . VAL A 1 84 ? -9.891 3.887 -1.87 1 88.38 84 VAL A N 1
ATOM 667 C CA . VAL A 1 84 ? -10.047 3.902 -0.419 1 88.38 84 VAL A CA 1
ATOM 668 C C . VAL A 1 84 ? -9.398 5.156 0.158 1 88.38 84 VAL A C 1
ATOM 670 O O . VAL A 1 84 ? -9.938 5.781 1.072 1 88.38 84 VAL A O 1
ATOM 673 N N . PHE A 1 85 ? -8.289 5.508 -0.382 1 88.19 85 PHE A N 1
ATOM 674 C CA . PHE A 1 85 ? -7.602 6.715 0.062 1 88.19 85 PHE A CA 1
ATOM 675 C C . PHE A 1 85 ? -8.453 7.949 -0.21 1 88.19 85 PHE A C 1
ATOM 677 O O . PHE A 1 85 ? -8.547 8.844 0.63 1 88.19 85 PHE A O 1
ATOM 684 N N . ALA A 1 86 ? -9 8.008 -1.371 1 80.38 86 ALA A N 1
ATOM 685 C CA . ALA A 1 86 ? -9.852 9.141 -1.734 1 80.38 86 ALA A CA 1
ATOM 686 C C . ALA A 1 86 ? -11.031 9.273 -0.775 1 80.38 86 ALA A C 1
ATOM 688 O O . ALA A 1 86 ? -11.367 10.375 -0.339 1 80.38 86 ALA A O 1
ATOM 689 N N . VAL A 1 87 ? -11.633 8.188 -0.501 1 83.81 87 VAL A N 1
ATOM 690 C CA . VAL A 1 87 ? -12.758 8.18 0.428 1 83.81 87 VAL A CA 1
ATOM 691 C C . VAL A 1 87 ? -12.281 8.617 1.812 1 83.81 87 VAL A C 1
ATOM 693 O O . VAL A 1 87 ? -12.922 9.453 2.457 1 83.81 87 VAL A O 1
ATOM 696 N N . PHE A 1 88 ? -11.195 8.117 2.244 1 86.75 88 PHE A N 1
ATOM 697 C CA . PHE A 1 88 ? -10.648 8.43 3.559 1 86.75 88 PHE A CA 1
ATOM 698 C C . PHE A 1 88 ? -10.297 9.906 3.666 1 86.75 88 PHE A C 1
ATOM 700 O O . PHE A 1 88 ? -10.641 10.562 4.648 1 86.75 88 PHE A O 1
ATOM 707 N N . THR A 1 89 ? -9.602 10.406 2.715 1 83.44 89 THR A N 1
ATOM 708 C CA . THR A 1 89 ? -9.148 11.789 2.766 1 83.44 89 THR A CA 1
ATOM 709 C C . THR A 1 89 ? -10.328 12.75 2.703 1 83.44 89 THR A C 1
ATOM 711 O O . THR A 1 89 ? -10.305 13.82 3.322 1 83.44 89 THR A O 1
ATOM 714 N N . THR A 1 90 ? -11.32 12.375 1.94 1 81.56 90 THR A N 1
ATOM 715 C CA . THR A 1 90 ? -12.508 13.211 1.838 1 81.56 90 THR A CA 1
ATOM 716 C C . THR A 1 90 ? -13.273 13.219 3.156 1 81.56 90 THR A C 1
ATOM 718 O O . THR A 1 90 ? -13.797 14.258 3.568 1 81.56 90 THR A O 1
ATOM 721 N N . LEU A 1 91 ? -13.305 12.156 3.809 1 83.62 91 LEU A N 1
ATOM 722 C CA . LEU A 1 91 ? -14.086 12.039 5.035 1 83.62 91 LEU A CA 1
ATOM 723 C C . LEU A 1 91 ? -13.336 12.641 6.219 1 83.62 91 LEU A C 1
ATOM 725 O O . LEU A 1 91 ? -13.938 13.305 7.066 1 83.62 91 LEU A O 1
ATOM 729 N N . PHE A 1 92 ? -12.062 12.469 6.227 1 83.75 92 PHE A N 1
ATOM 730 C CA . PHE A 1 92 ? -11.344 12.789 7.453 1 83.75 92 PHE A CA 1
ATOM 731 C C . PHE A 1 92 ? -10.477 14.031 7.266 1 83.75 92 PHE A C 1
ATOM 733 O O . PHE A 1 92 ? -10.172 14.734 8.234 1 83.75 92 PHE A O 1
ATOM 740 N N . PHE A 1 93 ? -10 14.305 6.203 1 77.44 93 PHE A N 1
ATOM 741 C CA . PHE A 1 93 ? -9.125 15.453 6.012 1 77.44 93 PHE A CA 1
ATOM 742 C C . PHE A 1 93 ? -9.844 16.562 5.258 1 77.44 93 PHE A C 1
ATOM 744 O O . PHE A 1 93 ? -9.281 17.641 5.055 1 77.44 93 PHE A O 1
ATOM 751 N N . LYS A 1 94 ? -11.234 16.344 5.176 1 67.62 94 LYS A N 1
ATOM 752 C CA . LYS A 1 94 ? -12.07 17.359 4.527 1 67.62 94 LYS A CA 1
ATOM 753 C C . LYS A 1 94 ? -11.344 17.984 3.334 1 67.62 94 LYS A C 1
ATOM 755 O O . LYS A 1 94 ? -11.344 19.203 3.168 1 67.62 94 LYS A O 1
ATOM 760 N N . THR A 1 95 ? -10.438 17.344 2.941 1 56.88 95 THR A N 1
ATOM 761 C CA . THR A 1 95 ? -9.758 17.891 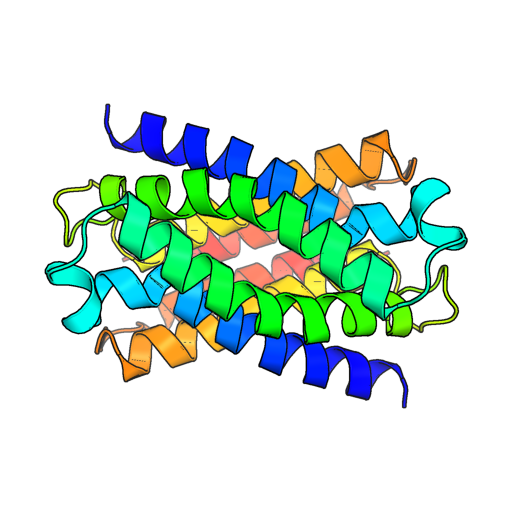1.773 1 56.88 95 THR A CA 1
ATOM 762 C C . THR A 1 95 ? -10.75 18.156 0.644 1 56.88 95 THR A C 1
ATOM 764 O O . THR A 1 95 ? -11.391 17.219 0.147 1 56.88 95 THR A O 1
ATOM 767 N N . GLU A 1 96 ? -11.75 19.125 0.957 1 47.28 96 GLU A N 1
ATOM 768 C CA . GLU A 1 96 ? -12.75 19.547 -0.02 1 47.28 96 GLU A CA 1
ATOM 769 C C . GLU A 1 96 ? -12.336 19.172 -1.438 1 47.28 96 GLU A C 1
ATOM 771 O O . GLU A 1 96 ? -13.141 18.656 -2.213 1 47.28 96 GLU A O 1
ATOM 776 N N . THR A 1 97 ? -11.328 19.984 -2.049 1 45.41 97 THR A N 1
ATOM 777 C CA . THR A 1 97 ? -11.211 20.125 -3.494 1 45.41 97 THR A CA 1
ATOM 778 C C . THR A 1 97 ? -10.617 18.875 -4.121 1 45.41 97 THR A C 1
ATOM 780 O O . THR A 1 97 ? -9.406 18.766 -4.285 1 45.41 97 THR A O 1
ATOM 783 N N . LEU A 1 98 ? -10.875 17.797 -3.557 1 50.88 98 LEU A N 1
ATOM 784 C CA . LEU A 1 98 ? -10.539 16.766 -4.527 1 50.88 98 LEU A CA 1
ATOM 785 C C . LEU A 1 98 ? -10.875 17.219 -5.945 1 50.88 98 LEU A C 1
ATOM 787 O O . LEU A 1 98 ? -12.031 17.141 -6.363 1 50.88 98 LEU A O 1
ATOM 791 N N . ARG A 1 99 ? -10.359 18.375 -6.254 1 45.91 99 ARG A N 1
ATOM 792 C CA . ARG A 1 99 ? -10.578 18.859 -7.609 1 45.91 99 ARG A CA 1
ATOM 793 C C . ARG A 1 99 ? -10.516 17.719 -8.617 1 45.91 99 ARG A C 1
ATOM 795 O O . ARG A 1 99 ? -9.797 16.75 -8.422 1 45.91 99 ARG A O 1
ATOM 802 N N . LEU A 1 100 ? -11.562 17.516 -9.391 1 48.72 100 LEU A N 1
ATOM 803 C CA . LEU A 1 100 ? -11.688 16.656 -10.57 1 48.72 100 LEU A CA 1
ATOM 804 C C . LEU A 1 100 ? -10.312 16.266 -11.102 1 48.72 100 LEU A C 1
ATOM 806 O O . LEU A 1 100 ? -10.18 15.266 -11.805 1 48.72 100 LEU A O 1
ATOM 810 N N . ASN A 1 101 ? -9.5 17.125 -10.844 1 50.66 101 ASN A N 1
ATOM 811 C CA . ASN A 1 101 ? -8.148 16.875 -11.336 1 50.66 101 ASN A CA 1
ATOM 812 C C . ASN A 1 101 ? -7.5 15.703 -10.617 1 50.66 101 ASN A C 1
ATOM 814 O O . ASN A 1 101 ? -6.715 14.961 -11.211 1 50.66 101 ASN A O 1
ATOM 818 N N . HIS A 1 102 ? -7.895 15.609 -9.367 1 49.06 102 HIS A N 1
ATOM 819 C CA . HIS A 1 102 ? -7.371 14.477 -8.609 1 49.06 102 HIS A CA 1
ATOM 820 C C . HIS A 1 102 ? -7.977 13.164 -9.094 1 49.06 102 HIS A C 1
ATOM 822 O O . HIS A 1 102 ? -7.285 12.141 -9.156 1 49.06 102 HIS A O 1
ATOM 828 N N . LEU A 1 103 ? -9.203 13.25 -9.406 1 51.88 103 LEU A N 1
ATOM 829 C CA . LEU A 1 103 ? -9.867 12.117 -10.023 1 51.88 103 LEU A CA 1
ATOM 830 C C . LEU A 1 103 ? -9.195 11.75 -11.344 1 51.88 103 LEU A C 1
ATOM 832 O O . LEU A 1 103 ? -9.047 10.562 -11.664 1 51.88 103 LEU A O 1
ATOM 836 N N . PHE A 1 104 ? -8.914 12.797 -11.961 1 51.53 104 PHE A N 1
ATOM 837 C CA . PHE A 1 104 ? -8.242 12.547 -13.234 1 51.53 104 PHE A CA 1
ATOM 838 C C . PHE A 1 104 ? -6.883 11.898 -13.016 1 51.53 104 PHE A C 1
ATOM 840 O O . PHE A 1 104 ? -6.488 11.008 -13.766 1 51.53 104 PHE A O 1
ATOM 847 N N . GLY A 1 105 ? -6.297 12.414 -12.008 1 50.72 105 GLY A N 1
ATOM 848 C CA . GLY A 1 105 ? -5.031 11.773 -11.68 1 50.72 105 GLY A CA 1
ATOM 849 C C . GLY A 1 105 ? -5.176 10.305 -11.352 1 50.72 105 GLY A C 1
ATOM 850 O O . GLY A 1 105 ? -4.398 9.477 -11.82 1 50.72 105 GLY A O 1
ATOM 851 N N . ALA A 1 106 ? -6.301 10.031 -10.672 1 52.12 106 ALA A N 1
ATOM 852 C CA . ALA A 1 106 ? -6.648 8.641 -10.391 1 52.12 106 ALA A CA 1
ATOM 853 C C . ALA A 1 106 ? -6.953 7.875 -11.672 1 52.12 106 ALA A C 1
ATOM 855 O O . ALA A 1 106 ? -6.547 6.723 -11.828 1 52.12 106 ALA A O 1
ATOM 856 N N . PHE A 1 107 ? -7.688 8.539 -12.461 1 54.34 107 PHE A N 1
ATOM 857 C CA . PHE A 1 107 ? -8.031 7.941 -13.742 1 54.34 107 PHE A CA 1
ATOM 858 C C . PHE A 1 107 ? -6.77 7.594 -14.531 1 54.34 107 PHE A C 1
ATOM 860 O O . PHE A 1 107 ? -6.664 6.508 -15.094 1 54.34 107 PHE A O 1
ATOM 867 N N . PHE A 1 108 ? -5.871 8.508 -14.531 1 54.16 108 PHE A N 1
ATOM 868 C CA . PHE A 1 108 ? -4.648 8.25 -15.281 1 54.16 108 PHE A CA 1
ATOM 869 C C . PHE A 1 108 ? -3.82 7.16 -14.609 1 54.16 108 PHE A C 1
ATOM 871 O O . PHE A 1 108 ? -3.125 6.395 -15.281 1 54.16 108 PHE A O 1
ATOM 878 N N . LEU A 1 109 ? -4.023 7.086 -13.297 1 51.09 109 LEU A N 1
ATOM 879 C CA . LEU A 1 109 ? -3.389 5.969 -12.609 1 51.09 109 LEU A CA 1
ATOM 880 C C . LEU A 1 109 ? -3.959 4.641 -13.094 1 51.09 109 LEU A C 1
ATOM 882 O O . LEU A 1 109 ? -3.209 3.699 -13.367 1 51.09 109 LEU A O 1
ATOM 886 N N . VAL A 1 110 ? -5.27 4.66 -13.18 1 53.47 110 VAL A N 1
ATOM 887 C CA . VAL A 1 110 ? -5.984 3.475 -13.641 1 53.47 110 VAL A CA 1
ATOM 888 C C . VAL A 1 110 ? -5.586 3.162 -15.078 1 53.47 110 VAL A C 1
ATOM 890 O O . VAL A 1 110 ? -5.359 2 -15.43 1 53.47 110 VAL A O 1
ATOM 893 N N . LEU A 1 111 ? -5.598 4.176 -15.797 1 53.78 111 LEU A N 1
ATOM 894 C CA . LEU A 1 111 ? -5.266 3.977 -17.203 1 53.78 111 LEU A CA 1
ATOM 895 C C . LEU A 1 111 ? -3.836 3.473 -17.359 1 53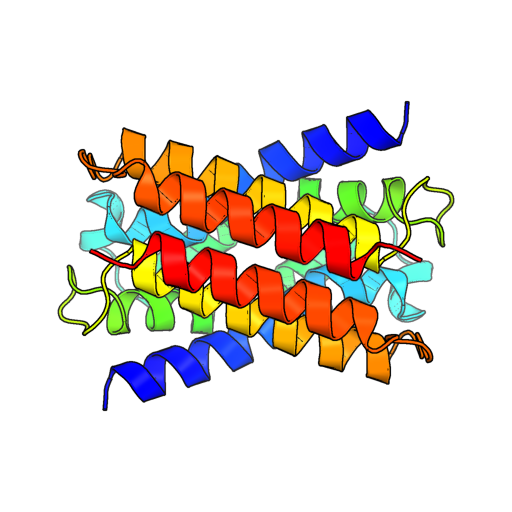.78 111 LEU A C 1
ATOM 897 O O . LEU A 1 111 ? -3.562 2.615 -18.203 1 53.78 111 LEU A O 1
ATOM 901 N N . ALA A 1 112 ? -2.998 3.988 -16.547 1 49.94 112 ALA A N 1
ATOM 902 C CA . ALA A 1 112 ? -1.613 3.523 -16.547 1 49.94 112 ALA A CA 1
ATOM 903 C C . ALA A 1 112 ? -1.536 2.037 -16.203 1 49.94 112 ALA A C 1
ATOM 905 O O . ALA A 1 112 ? -0.799 1.288 -16.859 1 49.94 112 ALA A O 1
ATOM 906 N N . VAL A 1 113 ? -2.387 1.771 -15.266 1 49.56 113 VAL A N 1
ATOM 907 C CA . VAL A 1 113 ? -2.49 0.377 -14.844 1 49.56 113 VAL A CA 1
ATOM 908 C C . VAL A 1 113 ? -3.023 -0.47 -16 1 49.56 113 VAL A C 1
ATOM 910 O O . VAL A 1 113 ? -2.529 -1.572 -16.25 1 49.56 113 VAL A O 1
ATOM 913 N N . TYR A 1 114 ? -4.016 0.116 -16.719 1 53.53 114 TYR A N 1
ATOM 914 C CA . TYR A 1 114 ? -4.66 -0.602 -17.812 1 53.53 114 TYR A CA 1
ATOM 915 C C . TYR A 1 114 ? -3.689 -0.813 -18.969 1 53.53 114 TYR A C 1
ATOM 917 O O . TYR A 1 114 ? -3.619 -1.904 -19.531 1 53.53 114 TYR A O 1
ATOM 925 N N . PHE A 1 115 ? -3.01 0.185 -19.312 1 50.5 115 PHE A N 1
ATOM 926 C CA . PHE A 1 115 ? -2.113 0.055 -20.453 1 50.5 115 PHE A CA 1
ATOM 927 C C . PHE A 1 115 ? -0.917 -0.822 -20.109 1 50.5 115 PHE A C 1
ATOM 929 O O . PHE A 1 115 ? -0.299 -1.417 -20.984 1 50.5 115 PHE A O 1
ATOM 936 N N . MET A 1 116 ? -0.631 -0.811 -18.922 1 47.56 116 MET A N 1
ATOM 937 C CA . MET A 1 116 ? 0.431 -1.695 -18.453 1 47.56 116 MET A CA 1
ATOM 938 C C . MET A 1 116 ? 0.069 -3.156 -18.688 1 47.56 116 MET A C 1
ATOM 940 O O . MET A 1 116 ? 0.953 -4.004 -18.844 1 47.56 116 MET A O 1
ATOM 944 N N . PHE A 1 117 ? -1.186 -3.309 -18.594 1 45.22 117 PHE A N 1
ATOM 945 C CA . PHE A 1 117 ? -1.678 -4.68 -18.672 1 45.22 117 PHE A CA 1
ATOM 946 C C . PHE A 1 117 ? -2.066 -5.027 -20.109 1 45.22 117 PHE A C 1
ATOM 948 O O . PHE A 1 117 ? -2.461 -6.156 -20.391 1 45.22 117 PHE A O 1
ATOM 955 N N . LYS A 1 118 ? -2.17 -3.996 -20.859 1 49.22 118 LYS A N 1
ATOM 956 C CA . LYS A 1 118 ? -2.594 -4.418 -22.188 1 49.22 118 LYS A CA 1
ATOM 957 C C . LYS A 1 118 ? -1.466 -5.141 -22.922 1 49.22 118 LYS A C 1
ATOM 959 O O . LYS A 1 118 ? -0.338 -4.645 -22.969 1 49.22 118 LYS A O 1
ATOM 964 N N . LYS A 1 119 ? -1.722 -6.594 -23.031 1 42.88 119 LYS A N 1
ATOM 965 C CA . LYS A 1 119 ? -0.998 -7.516 -23.906 1 42.88 119 LYS A CA 1
ATOM 966 C C . LYS A 1 119 ? -0.772 -6.91 -25.281 1 42.88 119 LYS A C 1
ATOM 968 O O . LYS A 1 119 ? -1.629 -6.184 -25.797 1 42.88 119 LYS A O 1
ATOM 973 N N . MET B 1 1 ? 15.648 18.859 2.758 1 84.75 1 MET B N 1
ATOM 974 C CA . MET B 1 1 ? 16.297 17.609 3.104 1 84.75 1 MET B CA 1
ATOM 975 C C . MET B 1 1 ? 15.297 16.609 3.684 1 84.75 1 MET B C 1
ATOM 977 O O . MET B 1 1 ? 15.391 15.406 3.438 1 84.75 1 MET B O 1
ATOM 981 N N . LYS B 1 2 ? 14.234 17.078 4.223 1 92.06 2 LYS B N 1
ATOM 982 C CA . LYS B 1 2 ? 13.211 16.234 4.836 1 92.06 2 LYS B CA 1
ATOM 983 C C . LYS B 1 2 ? 12.492 15.383 3.785 1 92.06 2 LYS B C 1
ATOM 985 O O . LYS B 1 2 ? 12.18 14.219 4.027 1 92.06 2 LYS B O 1
ATOM 990 N N . GLY B 1 3 ? 12.32 15.938 2.645 1 90.44 3 GLY B N 1
ATOM 991 C CA . GLY B 1 3 ? 11.641 15.242 1.567 1 90.44 3 GLY B CA 1
ATOM 992 C C . GLY B 1 3 ? 12.375 14.008 1.085 1 90.44 3 GLY B C 1
ATOM 993 O O . GLY B 1 3 ? 11.781 12.938 0.938 1 90.44 3 GLY B O 1
ATOM 994 N N . ILE B 1 4 ? 13.609 14.203 0.912 1 92.88 4 ILE B N 1
ATOM 995 C CA . ILE B 1 4 ? 14.438 13.102 0.43 1 92.88 4 ILE B CA 1
ATOM 996 C C . ILE B 1 4 ? 14.484 11.992 1.48 1 92.88 4 ILE B C 1
ATOM 998 O O . ILE B 1 4 ? 14.398 10.812 1.147 1 92.88 4 ILE B O 1
ATOM 1002 N N . TYR B 1 5 ? 14.625 12.359 2.68 1 95.25 5 TYR B N 1
ATOM 1003 C CA . TYR B 1 5 ? 14.641 11.398 3.775 1 95.25 5 TYR B CA 1
ATOM 1004 C C . TYR B 1 5 ? 13.336 10.617 3.832 1 95.25 5 TYR B C 1
ATOM 1006 O O . TYR B 1 5 ? 13.336 9.398 3.994 1 95.25 5 TYR B O 1
ATOM 1014 N N . ALA B 1 6 ? 12.234 11.305 3.662 1 95.94 6 ALA B N 1
ATOM 1015 C CA . ALA B 1 6 ? 10.922 10.656 3.662 1 95.94 6 ALA B CA 1
ATOM 1016 C C . ALA B 1 6 ? 10.812 9.641 2.535 1 95.94 6 ALA B C 1
ATOM 1018 O O . ALA B 1 6 ? 10.312 8.531 2.738 1 95.94 6 ALA B O 1
ATOM 1019 N N . ILE B 1 7 ? 11.336 10.008 1.445 1 92.62 7 ILE B N 1
ATOM 1020 C CA . ILE B 1 7 ? 11.258 9.133 0.277 1 92.62 7 ILE B CA 1
ATOM 1021 C C . ILE B 1 7 ? 12.094 7.883 0.509 1 92.62 7 ILE B C 1
ATOM 1023 O O . ILE B 1 7 ? 11.672 6.77 0.181 1 92.62 7 ILE B O 1
ATOM 1027 N N . LEU B 1 8 ? 13.258 8.086 1.062 1 96.25 8 LEU B N 1
ATOM 1028 C CA . LEU B 1 8 ? 14.133 6.957 1.347 1 96.25 8 LEU B CA 1
ATOM 1029 C C . LEU B 1 8 ? 13.477 6 2.334 1 96.25 8 LEU B C 1
ATOM 1031 O O . LEU B 1 8 ? 13.539 4.777 2.158 1 96.25 8 LEU B O 1
ATOM 1035 N N . LEU B 1 9 ? 12.844 6.531 3.312 1 97.75 9 LEU B N 1
ATOM 1036 C CA . LEU B 1 9 ? 12.133 5.711 4.285 1 97.75 9 LEU B CA 1
ATOM 1037 C C . LEU B 1 9 ? 10.977 4.969 3.625 1 97.75 9 LEU B C 1
ATOM 1039 O O . LEU B 1 9 ? 10.719 3.803 3.941 1 97.75 9 LEU B O 1
ATOM 1043 N N . LEU B 1 10 ? 10.312 5.625 2.713 1 96.06 10 LEU B N 1
ATOM 1044 C CA . LEU B 1 10 ? 9.203 5.008 1.998 1 96.06 10 LEU B CA 1
ATOM 1045 C C . LEU B 1 10 ? 9.688 3.826 1.161 1 96.06 10 LEU B C 1
ATOM 1047 O O . LEU B 1 10 ? 9.008 2.805 1.068 1 96.06 10 LEU B O 1
ATO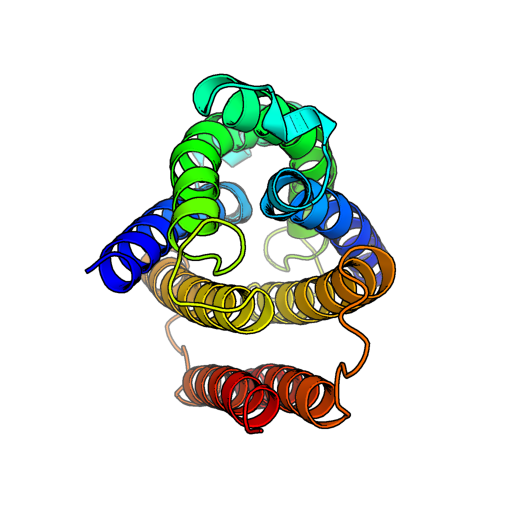M 1051 N N . VAL B 1 11 ? 10.828 3.977 0.596 1 94.75 11 VAL B N 1
ATOM 1052 C CA . VAL B 1 11 ? 11.375 2.912 -0.237 1 94.75 11 VAL B CA 1
ATOM 1053 C C . VAL B 1 11 ? 11.664 1.681 0.62 1 94.75 11 VAL B C 1
ATOM 1055 O O . VAL B 1 11 ? 11.289 0.563 0.259 1 94.75 11 VAL B O 1
ATOM 1058 N N . VAL B 1 12 ? 12.312 1.928 1.712 1 97.25 12 VAL B N 1
ATOM 1059 C CA . VAL B 1 12 ? 12.641 0.831 2.617 1 97.25 12 VAL B CA 1
ATOM 1060 C C . VAL B 1 12 ? 11.359 0.194 3.146 1 97.25 12 VAL B C 1
ATOM 1062 O O . VAL B 1 12 ? 11.227 -1.031 3.154 1 97.25 12 VAL B O 1
ATOM 1065 N N . SER B 1 13 ? 10.391 1.027 3.559 1 97.5 13 SER B N 1
ATOM 1066 C CA . SER B 1 13 ? 9.125 0.542 4.09 1 97.5 13 SER B CA 1
ATOM 1067 C C . SER B 1 13 ? 8.375 -0.298 3.059 1 97.5 13 SER B C 1
ATOM 1069 O O . SER B 1 13 ? 7.875 -1.378 3.377 1 97.5 13 SER B O 1
ATOM 1071 N N . ASN B 1 14 ? 8.398 0.159 1.819 1 95.88 14 ASN B N 1
ATOM 1072 C CA . ASN B 1 14 ? 7.688 -0.551 0.761 1 95.88 14 ASN B CA 1
ATOM 1073 C C . ASN B 1 14 ? 8.367 -1.875 0.421 1 95.88 14 ASN B C 1
ATOM 1075 O O . ASN B 1 14 ? 7.707 -2.826 0 1 95.88 14 ASN B O 1
ATOM 1079 N N . SER B 1 15 ? 9.641 -1.915 0.56 1 95.81 15 SER B N 1
ATOM 1080 C CA . SER B 1 15 ? 10.352 -3.17 0.336 1 95.81 15 SER B CA 1
ATOM 1081 C C . SER B 1 15 ? 9.891 -4.246 1.314 1 95.81 15 SER B C 1
ATOM 1083 O O . SER B 1 15 ? 9.641 -5.387 0.917 1 95.81 15 SER B O 1
ATOM 1085 N N . PHE B 1 16 ? 9.727 -3.836 2.541 1 96.94 16 PHE B N 1
ATOM 1086 C CA . PHE B 1 16 ? 9.234 -4.77 3.547 1 96.94 16 PHE B CA 1
ATOM 1087 C C . PHE B 1 16 ? 7.77 -5.113 3.293 1 96.94 16 PHE B C 1
ATOM 1089 O O . PHE B 1 16 ? 7.348 -6.25 3.5 1 96.94 16 PHE B O 1
ATOM 1096 N N . MET B 1 17 ? 7.004 -4.109 2.832 1 96.75 17 MET B N 1
ATOM 1097 C CA . MET B 1 17 ? 5.59 -4.316 2.549 1 96.75 17 MET B CA 1
ATOM 1098 C C . MET B 1 17 ? 5.398 -5.324 1.421 1 96.75 17 MET B C 1
ATOM 1100 O O . MET B 1 17 ? 4.59 -6.246 1.534 1 96.75 17 MET B O 1
ATOM 1104 N N . THR B 1 18 ? 6.156 -5.148 0.406 1 94.38 18 THR B N 1
ATOM 1105 C CA . THR B 1 18 ? 6.051 -6.027 -0.754 1 94.38 18 THR B CA 1
ATOM 1106 C C . THR B 1 18 ? 6.465 -7.449 -0.396 1 94.38 18 THR B C 1
ATOM 1108 O O . THR B 1 18 ? 5.809 -8.414 -0.803 1 94.38 18 THR B O 1
ATOM 1111 N N . LEU B 1 19 ? 7.52 -7.543 0.369 1 94.44 19 LEU B N 1
ATOM 1112 C CA . LEU B 1 19 ? 7.965 -8.852 0.829 1 94.44 19 LEU B CA 1
ATOM 1113 C C . LEU B 1 19 ? 6.895 -9.523 1.686 1 94.44 19 LEU B C 1
ATOM 1115 O O . LEU B 1 19 ? 6.641 -10.719 1.543 1 94.44 19 LEU B O 1
ATOM 1119 N N . ALA B 1 20 ? 6.293 -8.75 2.486 1 94.75 20 ALA B N 1
ATOM 1120 C CA . ALA B 1 20 ? 5.277 -9.289 3.389 1 94.75 20 ALA B CA 1
ATOM 1121 C C . ALA B 1 20 ? 4.02 -9.688 2.621 1 94.75 20 ALA B C 1
ATOM 1123 O O . ALA B 1 20 ? 3.383 -10.695 2.936 1 94.75 20 ALA B O 1
ATOM 1124 N N . TRP B 1 21 ? 3.629 -8.883 1.623 1 94.94 21 TRP B N 1
ATOM 1125 C CA . TRP B 1 21 ? 2.391 -9.102 0.883 1 94.94 21 TRP B CA 1
ATOM 1126 C C . TRP B 1 21 ? 2.555 -10.234 -0.13 1 94.94 21 TRP B C 1
ATOM 1128 O O . TRP B 1 21 ? 1.671 -11.078 -0.271 1 94.94 21 TRP B O 1
ATOM 1138 N N . TYR B 1 22 ? 3.725 -10.312 -0.784 1 92.5 22 TYR B N 1
ATOM 1139 C CA . TYR B 1 22 ? 3.844 -11.195 -1.939 1 92.5 22 TYR B CA 1
ATOM 1140 C C . TYR B 1 22 ? 4.891 -12.273 -1.697 1 92.5 22 TYR B C 1
ATOM 1142 O O . TYR B 1 22 ? 4.957 -13.266 -2.432 1 92.5 22 TYR B O 1
ATOM 1150 N N . GLY B 1 23 ? 5.688 -12.086 -0.694 1 90.75 23 GLY B N 1
ATOM 1151 C CA . GLY B 1 23 ? 6.707 -13.078 -0.388 1 90.75 23 GLY B CA 1
ATOM 1152 C C . GLY B 1 23 ? 6.141 -14.461 -0.129 1 90.75 23 GLY B C 1
ATOM 1153 O O . GLY B 1 23 ? 6.754 -15.469 -0.493 1 90.75 23 GLY B O 1
ATOM 1154 N N . GLN B 1 24 ? 4.996 -14.492 0.461 1 90.38 24 GLN B N 1
ATOM 1155 C CA . GLN B 1 24 ? 4.379 -15.766 0.803 1 90.38 24 GLN B CA 1
ATOM 1156 C C . GLN B 1 24 ? 3.967 -16.531 -0.452 1 90.38 24 GLN B C 1
ATOM 1158 O O . GLN B 1 24 ? 3.764 -17.75 -0.407 1 90.38 24 GLN B O 1
ATOM 1163 N N . LEU B 1 25 ? 3.805 -15.891 -1.577 1 89.06 25 LEU B N 1
ATOM 1164 C CA . LEU B 1 25 ? 3.408 -16.531 -2.826 1 89.06 25 LEU B CA 1
ATOM 1165 C C . LEU B 1 25 ? 4.613 -17.141 -3.527 1 89.06 25 LEU B C 1
ATOM 1167 O O . LEU B 1 25 ? 4.453 -18.016 -4.395 1 89.06 25 LEU B O 1
ATOM 1171 N N . ARG B 1 26 ? 5.754 -16.672 -3.084 1 86.31 26 ARG B N 1
ATOM 1172 C CA . ARG B 1 26 ? 6.934 -17.094 -3.842 1 86.31 26 ARG B CA 1
ATOM 1173 C C . ARG B 1 26 ? 7.832 -18 -3.008 1 86.31 26 ARG B C 1
ATOM 1175 O O . ARG B 1 26 ? 8.352 -19 -3.51 1 86.31 26 ARG B O 1
ATOM 1182 N N . PHE B 1 27 ? 8.016 -17.734 -1.774 1 87.44 27 PHE B N 1
ATOM 1183 C CA . PHE B 1 27 ? 9.008 -18.422 -0.956 1 87.44 27 PHE B CA 1
ATOM 1184 C C . PHE B 1 27 ? 8.445 -19.719 -0.4 1 87.44 27 PHE B C 1
ATOM 1186 O O . PHE B 1 27 ? 7.336 -19.734 0.131 1 87.44 27 PHE B O 1
ATOM 1193 N N . LYS B 1 28 ? 9.211 -20.734 -0.489 1 85.06 28 LYS B N 1
ATOM 1194 C CA . LYS B 1 28 ? 8.828 -22.094 -0.106 1 85.06 28 LYS B CA 1
ATOM 1195 C C . LYS B 1 28 ? 8.594 -22.188 1.399 1 85.06 28 LYS B C 1
ATOM 1197 O O . LYS B 1 28 ? 7.82 -23.031 1.857 1 85.06 28 LYS B O 1
ATOM 1202 N N . PHE B 1 29 ? 9.297 -21.312 2.09 1 83.88 29 PHE B N 1
ATOM 1203 C CA . PHE B 1 29 ? 9.164 -21.297 3.541 1 83.88 29 PHE B CA 1
ATOM 1204 C C . PHE B 1 29 ? 7.699 -21.156 3.951 1 83.88 29 PHE B C 1
ATOM 1206 O O . PHE B 1 29 ? 7.27 -21.734 4.949 1 83.88 29 PHE B O 1
ATOM 1213 N N . PHE B 1 30 ? 6.945 -20.531 3.133 1 84.38 30 PHE B N 1
ATOM 1214 C CA . PHE B 1 30 ? 5.559 -20.219 3.471 1 84.38 30 PHE B CA 1
ATOM 1215 C C . PHE B 1 30 ? 4.629 -21.344 3.002 1 84.38 30 PHE B C 1
ATOM 1217 O O . PHE B 1 30 ? 3.482 -21.422 3.447 1 84.38 30 PHE B O 1
ATOM 1224 N N . GLN B 1 31 ? 5.02 -22.141 2.121 1 81.56 31 GLN B N 1
ATOM 1225 C CA . GLN B 1 31 ? 4.18 -23.203 1.559 1 81.56 31 GLN B CA 1
ATOM 1226 C C . GLN B 1 31 ? 3.822 -24.25 2.615 1 81.56 31 GLN B C 1
ATOM 1228 O O . GLN B 1 31 ? 2.771 -24.875 2.533 1 81.56 31 GLN B O 1
ATOM 1233 N N . GLY B 1 32 ? 4.664 -24.266 3.594 1 85.19 32 GLY B N 1
ATOM 1234 C CA . GLY B 1 32 ? 4.402 -25.266 4.625 1 85.19 32 GLY B CA 1
ATOM 1235 C C . GLY B 1 32 ? 3.615 -24.703 5.797 1 85.19 32 GLY B C 1
ATOM 1236 O O . GLY B 1 32 ? 3.125 -25.469 6.637 1 85.19 32 GLY B O 1
ATOM 1237 N N . LEU B 1 33 ? 3.359 -23.469 5.789 1 90.31 33 LEU B N 1
ATOM 1238 C CA . LEU B 1 33 ? 2.682 -22.828 6.91 1 90.31 33 LEU B CA 1
ATOM 1239 C C . LEU B 1 33 ? 1.186 -22.703 6.641 1 90.31 33 LEU B C 1
ATOM 1241 O O . LEU B 1 33 ? 0.771 -22.484 5.496 1 90.31 33 LEU B O 1
ATOM 1245 N N . PRO B 1 34 ? 0.514 -22.969 7.777 1 93.19 34 PRO B N 1
ATOM 1246 C CA . PRO B 1 34 ? -0.913 -22.672 7.629 1 93.19 34 PRO B CA 1
ATOM 1247 C C . PRO B 1 34 ? -1.184 -21.172 7.41 1 93.19 34 PRO B C 1
ATOM 1249 O O . PRO B 1 34 ? -0.291 -20.344 7.602 1 93.19 34 PRO B O 1
ATOM 1252 N N . LEU B 1 35 ? -2.359 -20.812 6.965 1 93.75 35 LEU B N 1
ATOM 1253 C CA . LEU B 1 35 ? -2.721 -19.438 6.637 1 93.75 35 LEU B CA 1
ATOM 1254 C C . LEU B 1 35 ? -2.451 -18.516 7.816 1 93.75 35 LEU B C 1
ATOM 1256 O O . LEU B 1 35 ? -1.912 -17.422 7.637 1 93.75 35 LEU B O 1
ATOM 1260 N N . TRP B 1 36 ? -2.889 -18.984 8.992 1 94.62 36 TRP B N 1
ATOM 1261 C CA . TRP B 1 36 ? -2.688 -18.156 10.18 1 94.62 36 TRP B CA 1
ATOM 1262 C C . TRP B 1 36 ? -1.201 -17.938 10.445 1 94.62 36 TRP B C 1
ATOM 1264 O O . TRP B 1 36 ? -0.801 -16.875 10.93 1 94.62 36 TRP B O 1
ATOM 1274 N N . GLY B 1 37 ? -0.395 -18.875 10.148 1 94.94 37 GLY B N 1
ATOM 1275 C CA . GLY B 1 37 ? 1.046 -18.734 10.273 1 94.94 37 GLY B CA 1
ATOM 1276 C C . GLY B 1 37 ? 1.626 -17.703 9.312 1 94.94 37 GLY B C 1
ATOM 1277 O O . GLY B 1 37 ? 2.49 -16.906 9.688 1 94.94 37 GLY B O 1
ATOM 1278 N N . ILE B 1 38 ? 1.136 -17.75 8.094 1 95.5 38 ILE B N 1
ATOM 1279 C CA . ILE B 1 38 ? 1.604 -16.828 7.078 1 95.5 38 ILE B CA 1
ATOM 1280 C C . ILE B 1 38 ? 1.251 -15.398 7.484 1 95.5 38 ILE B C 1
ATOM 1282 O O . ILE B 1 38 ? 2.078 -14.484 7.371 1 95.5 38 ILE B O 1
ATOM 1286 N N . VAL B 1 39 ? 0.058 -15.258 7.992 1 96.5 39 VAL B N 1
ATOM 1287 C CA . VAL B 1 39 ? -0.41 -13.945 8.414 1 96.5 39 VAL B CA 1
ATOM 1288 C C . VAL B 1 39 ? 0.473 -13.422 9.547 1 96.5 39 VAL B C 1
ATOM 1290 O O . VAL B 1 39 ? 0.89 -12.266 9.539 1 96.5 39 VAL B O 1
ATOM 1293 N N . LEU B 1 40 ? 0.798 -14.312 10.469 1 96.38 40 LEU B N 1
ATOM 1294 C CA . LEU B 1 40 ? 1.594 -13.906 11.625 1 96.38 40 LEU B CA 1
ATOM 1295 C C . LEU B 1 40 ? 3.008 -13.523 11.203 1 96.38 40 LEU B C 1
ATOM 1297 O O . LEU B 1 40 ? 3.547 -12.516 11.664 1 96.38 40 LEU B O 1
ATOM 1301 N N . VAL B 1 41 ? 3.605 -14.312 10.352 1 95.44 41 VAL B N 1
ATOM 1302 C CA . VAL B 1 41 ? 4.953 -14.016 9.883 1 95.44 41 VAL B CA 1
ATOM 1303 C C . VAL B 1 41 ? 4.957 -12.703 9.109 1 95.44 41 VAL B C 1
ATOM 1305 O O . VAL B 1 41 ? 5.82 -11.852 9.328 1 95.44 41 VAL B O 1
ATOM 1308 N N . SER B 1 42 ? 3.992 -12.562 8.234 1 96.31 42 SER B N 1
ATOM 1309 C CA . SER B 1 42 ? 3.881 -11.328 7.465 1 96.31 42 SER B CA 1
ATOM 1310 C C . SER B 1 42 ? 3.645 -10.125 8.375 1 96.31 42 SER B C 1
ATOM 1312 O O . SER B 1 42 ? 4.168 -9.039 8.125 1 96.31 42 SER B O 1
ATOM 1314 N N . TRP B 1 43 ? 2.883 -10.359 9.383 1 96 43 TRP B N 1
ATOM 1315 C CA . TRP B 1 43 ? 2.611 -9.305 10.352 1 96 43 TRP B CA 1
ATOM 1316 C C . TRP B 1 43 ? 3.879 -8.914 11.102 1 96 43 TRP B C 1
ATOM 1318 O O . TRP B 1 43 ? 4.086 -7.738 11.422 1 96 43 TRP B O 1
ATOM 1328 N N . CYS B 1 44 ? 4.684 -9.898 11.391 1 96.5 44 CYS B N 1
ATOM 1329 C CA . CYS B 1 44 ? 5.961 -9.594 12.031 1 96.5 44 CYS B CA 1
ATOM 1330 C C . CYS B 1 44 ? 6.84 -8.742 11.125 1 96.5 44 CYS B C 1
ATOM 1332 O O . CYS B 1 44 ? 7.457 -7.777 11.586 1 96.5 44 CYS B O 1
ATOM 1334 N N . ILE B 1 45 ? 6.859 -9.039 9.859 1 95.94 45 ILE B N 1
ATOM 1335 C CA . ILE B 1 45 ? 7.625 -8.273 8.883 1 95.94 45 ILE B CA 1
ATOM 1336 C C . ILE B 1 45 ? 7.047 -6.867 8.766 1 95.94 45 ILE B C 1
ATOM 1338 O O . ILE B 1 45 ? 7.785 -5.898 8.57 1 95.94 45 ILE B O 1
ATOM 1342 N N . ALA B 1 46 ? 5.727 -6.766 8.969 1 95.25 46 ALA B N 1
ATOM 1343 C CA . ALA B 1 46 ? 5.035 -5.488 8.844 1 95.25 46 ALA B CA 1
ATOM 1344 C C . ALA B 1 46 ? 5.484 -4.512 9.93 1 95.25 46 ALA B C 1
ATOM 1346 O O . ALA B 1 46 ? 5.328 -3.297 9.781 1 95.25 46 ALA B O 1
ATOM 1347 N N . LEU B 1 47 ? 6.02 -5.078 11.008 1 96.88 47 LEU B N 1
ATOM 1348 C CA . LEU B 1 47 ? 6.543 -4.195 12.047 1 96.88 47 LEU B CA 1
ATOM 1349 C C . LEU B 1 47 ? 7.656 -3.312 11.5 1 96.88 47 LEU B C 1
ATOM 1351 O O . LEU B 1 47 ? 7.695 -2.111 11.781 1 96.88 47 LEU B O 1
ATOM 1355 N N . PHE B 1 48 ? 8.57 -3.904 10.766 1 96.69 48 PHE B N 1
ATOM 1356 C CA . PHE B 1 48 ? 9.641 -3.141 10.148 1 96.69 48 PHE B CA 1
ATOM 1357 C C . PHE B 1 48 ? 9.086 -2.16 9.117 1 96.69 48 PHE B C 1
ATOM 1359 O O . PHE B 1 48 ? 9.562 -1.03 9.008 1 96.69 48 PHE B O 1
ATOM 1366 N N . GLU B 1 49 ? 8.109 -2.541 8.383 1 96.44 49 GLU B N 1
ATOM 1367 C CA . GLU B 1 49 ? 7.438 -1.668 7.43 1 96.44 49 GLU B CA 1
ATOM 1368 C C . GLU B 1 49 ? 6.891 -0.418 8.109 1 96.44 49 GLU B C 1
ATOM 1370 O O . GLU B 1 49 ? 7.18 0.704 7.691 1 96.44 49 GLU B O 1
ATOM 1375 N N . TYR B 1 50 ? 6.191 -0.624 9.219 1 96.75 50 TYR B N 1
ATOM 1376 C CA . TYR B 1 50 ? 5.492 0.472 9.883 1 96.75 50 TYR B CA 1
ATOM 1377 C C . TYR B 1 50 ? 6.469 1.347 10.656 1 96.75 50 TYR B C 1
ATOM 1379 O O . TYR B 1 50 ? 6.219 2.537 10.867 1 96.75 50 TYR B O 1
ATOM 1387 N N . SER B 1 51 ? 7.59 0.743 11.102 1 97.19 51 SER B N 1
ATOM 1388 C CA . SER B 1 51 ? 8.625 1.521 11.766 1 97.19 51 SER B CA 1
ATOM 1389 C C . SER B 1 51 ? 9.234 2.561 10.828 1 97.19 51 SER B C 1
ATOM 1391 O O . SER B 1 51 ? 9.711 3.605 11.273 1 97.19 51 SER B O 1
ATOM 1393 N N . PHE B 1 52 ? 9.156 2.324 9.547 1 97.56 52 PHE B N 1
ATOM 1394 C CA . PHE B 1 52 ? 9.695 3.266 8.578 1 97.56 52 PHE B CA 1
ATOM 1395 C C . PHE B 1 52 ? 8.578 4.078 7.934 1 97.56 52 PHE B C 1
ATOM 1397 O O . PHE B 1 52 ? 8.766 5.254 7.609 1 97.56 52 PHE B O 1
ATOM 1404 N N . MET B 1 53 ? 7.406 3.504 7.758 1 96.56 53 MET B N 1
ATOM 1405 C CA . MET B 1 53 ? 6.281 4.148 7.09 1 96.56 53 MET B CA 1
ATOM 1406 C C . MET B 1 53 ? 5.742 5.305 7.922 1 96.56 53 MET B C 1
ATOM 1408 O O . MET B 1 53 ? 5.484 6.387 7.395 1 96.56 53 MET B O 1
ATOM 1412 N N . ILE B 1 54 ? 5.633 5.102 9.203 1 95.94 54 ILE B N 1
ATOM 1413 C CA . ILE B 1 54 ? 5.027 6.094 10.086 1 95.94 54 ILE B CA 1
ATOM 1414 C C . ILE B 1 54 ? 5.918 7.332 10.156 1 95.94 54 ILE B C 1
ATOM 1416 O O . ILE B 1 54 ? 5.457 8.453 9.922 1 95.94 54 ILE B O 1
ATOM 1420 N N . PRO B 1 55 ? 7.215 7.133 10.438 1 96.5 55 PRO B N 1
ATOM 1421 C CA . PRO B 1 55 ? 8.07 8.32 10.414 1 96.5 55 PRO B CA 1
ATOM 1422 C C . PRO B 1 55 ? 8.125 8.977 9.039 1 96.5 55 PRO B C 1
ATOM 1424 O O . PRO B 1 55 ? 8.234 10.203 8.938 1 96.5 55 PRO B O 1
ATOM 1427 N N . ALA B 1 56 ? 8.102 8.219 7.961 1 96.56 56 ALA B N 1
ATOM 1428 C CA . ALA B 1 56 ? 8.117 8.773 6.609 1 96.56 56 ALA B CA 1
ATOM 1429 C C . ALA B 1 56 ? 6.922 9.695 6.379 1 96.56 56 ALA B C 1
ATOM 1431 O O . ALA B 1 56 ? 7.074 10.797 5.855 1 96.56 56 ALA B O 1
ATOM 1432 N N . ASN B 1 57 ? 5.773 9.289 6.84 1 95.69 57 ASN B N 1
ATOM 1433 C CA . ASN B 1 57 ? 4.559 10.07 6.668 1 95.69 57 ASN B CA 1
ATOM 1434 C C . ASN B 1 57 ? 4.566 11.32 7.543 1 95.69 57 ASN B C 1
ATOM 1436 O O . ASN B 1 57 ? 4.094 12.383 7.125 1 95.69 57 ASN B O 1
ATOM 1440 N N . ARG B 1 58 ? 5.098 11.203 8.656 1 94.5 58 ARG B N 1
ATOM 1441 C CA . ARG B 1 58 ? 5.137 12.344 9.57 1 94.5 58 ARG B CA 1
ATOM 1442 C C . ARG B 1 58 ? 6.145 13.391 9.102 1 94.5 58 ARG B C 1
ATOM 1444 O O . ARG B 1 58 ? 5.871 14.586 9.148 1 94.5 58 ARG B O 1
ATOM 1451 N N . ILE B 1 59 ? 7.238 12.914 8.633 1 94.62 59 ILE B N 1
ATOM 1452 C CA . ILE B 1 59 ? 8.289 13.812 8.172 1 94.62 59 ILE B CA 1
ATOM 1453 C C . ILE B 1 59 ? 7.887 14.438 6.84 1 94.62 59 ILE B C 1
ATOM 1455 O O . ILE B 1 59 ? 8.234 15.594 6.555 1 94.62 59 ILE B O 1
ATOM 1459 N N . GLY B 1 60 ? 7.164 13.773 6.07 1 93.38 60 GLY B N 1
ATOM 1460 C CA . GLY B 1 60 ? 6.816 14.227 4.734 1 93.38 60 GLY B CA 1
ATOM 1461 C C . GLY B 1 60 ? 5.566 15.086 4.703 1 93.38 60 GLY B C 1
ATOM 1462 O O . GLY B 1 60 ? 5.414 15.938 3.822 1 93.38 60 GLY B O 1
ATOM 1463 N N . PHE B 1 61 ? 4.723 14.938 5.645 1 92.38 61 PHE B N 1
ATOM 1464 C CA . PHE B 1 61 ? 3.406 15.57 5.625 1 92.38 61 PHE B CA 1
ATOM 1465 C C . PHE B 1 61 ? 3.5 17.031 6.055 1 92.38 61 PHE B C 1
ATOM 1467 O O . PHE B 1 61 ? 4.125 17.344 7.07 1 92.38 61 PHE B O 1
ATOM 1474 N N . GLU B 1 62 ? 2.887 17.875 5.297 1 90.44 62 GLU B N 1
ATOM 1475 C CA . GLU B 1 62 ? 2.945 19.312 5.555 1 90.44 62 GLU B CA 1
ATOM 1476 C C . GLU B 1 62 ? 2.311 19.656 6.902 1 90.44 62 GLU B C 1
ATOM 1478 O O . GLU B 1 62 ? 2.736 20.594 7.57 1 90.44 62 GLU B O 1
ATOM 1483 N N . GLY B 1 63 ? 1.303 18.922 7.328 1 87.31 63 GLY B N 1
ATOM 1484 C CA . GLY B 1 63 ? 0.636 19.172 8.594 1 87.31 63 GLY B CA 1
ATOM 1485 C C . GLY B 1 63 ? 1.539 18.953 9.797 1 87.31 63 GLY B C 1
ATOM 1486 O O . GLY B 1 63 ? 1.291 19.5 10.875 1 87.31 63 GLY B O 1
ATOM 1487 N N . THR B 1 64 ? 2.617 18.25 9.633 1 89.69 64 THR B N 1
ATOM 1488 C CA . THR B 1 64 ? 3.555 17.984 10.719 1 89.69 64 THR B CA 1
ATOM 1489 C C . THR B 1 64 ? 4.895 18.656 10.453 1 89.69 64 THR B C 1
ATOM 1491 O O . THR B 1 64 ? 5.91 18.297 11.047 1 89.69 64 THR B O 1
ATOM 1494 N N . GLY B 1 65 ? 4.875 19.578 9.383 1 90.38 65 GLY B N 1
ATOM 1495 C CA . GLY B 1 65 ? 6.07 20.344 9.102 1 90.38 65 GLY B CA 1
ATOM 1496 C C . GLY B 1 65 ? 6.855 19.828 7.91 1 90.38 65 GLY B C 1
ATOM 1497 O O . GLY B 1 65 ? 8.016 20.188 7.715 1 90.38 65 GLY B O 1
ATOM 1498 N N . GLY B 1 66 ? 6.262 18.953 7.188 1 91.94 66 GLY B N 1
ATOM 1499 C CA . GLY B 1 66 ? 6.926 18.391 6.02 1 91.94 66 GLY B CA 1
ATOM 1500 C C . GLY B 1 66 ? 6.637 19.156 4.742 1 91.94 66 GLY B C 1
ATOM 1501 O O . GLY B 1 66 ? 5.891 20.141 4.762 1 91.94 66 GLY B O 1
ATOM 1502 N N . PRO B 1 67 ? 7.293 18.766 3.719 1 91.62 67 PRO B N 1
ATOM 1503 C CA . PRO B 1 67 ? 7.203 19.531 2.475 1 91.62 67 PRO B CA 1
ATOM 1504 C C . PRO B 1 67 ? 6.047 19.078 1.587 1 91.62 67 PRO B C 1
ATOM 1506 O O . PRO B 1 67 ? 5.699 19.766 0.622 1 91.62 67 PRO B O 1
ATOM 1509 N N . PHE B 1 68 ? 5.391 18.016 1.864 1 86.94 68 PHE B N 1
ATOM 1510 C CA . PHE B 1 68 ? 4.414 17.453 0.941 1 86.94 68 PHE B CA 1
ATOM 1511 C C . PHE B 1 68 ? 3.008 17.531 1.525 1 86.94 68 PHE B C 1
ATOM 1513 O O . PHE B 1 68 ? 2.824 17.391 2.736 1 86.94 68 PHE B O 1
ATOM 1520 N N . SER B 1 69 ? 2.068 17.75 0.645 1 84.5 69 SER B N 1
ATOM 1521 C CA . SER B 1 69 ? 0.676 17.562 1.042 1 84.5 69 SER B CA 1
ATOM 1522 C C . SER B 1 69 ? 0.338 16.078 1.171 1 84.5 69 SER B C 1
ATOM 1524 O O . SER B 1 69 ? 1.113 15.219 0.747 1 84.5 69 SER B O 1
ATOM 1526 N N . LEU B 1 70 ? -0.799 15.781 1.761 1 84.62 70 LEU B N 1
ATOM 1527 C CA . LEU B 1 70 ? -1.214 14.391 1.929 1 84.62 70 LEU B CA 1
ATOM 1528 C C . LEU B 1 70 ? -1.352 13.703 0.577 1 84.62 70 LEU B C 1
ATOM 1530 O O . LEU B 1 70 ? -0.949 12.547 0.423 1 84.62 70 LEU B O 1
ATOM 1534 N N . LEU B 1 71 ? -1.899 14.359 -0.279 1 79.19 71 LEU B N 1
ATOM 1535 C CA . LEU B 1 71 ? -2.092 13.82 -1.619 1 79.19 71 LEU B CA 1
ATOM 1536 C C . LEU B 1 71 ? -0.75 13.578 -2.305 1 79.19 71 LEU B C 1
ATOM 1538 O O . LEU B 1 71 ? -0.543 12.531 -2.926 1 79.19 71 LEU B O 1
ATOM 1542 N N . GLN B 1 72 ? 0.107 14.539 -2.217 1 78.62 72 GLN B N 1
ATOM 1543 C CA . GLN B 1 72 ? 1.438 14.406 -2.797 1 78.62 72 GLN B CA 1
ATOM 1544 C C . GLN B 1 72 ? 2.186 13.219 -2.189 1 78.62 72 GLN B C 1
ATOM 1546 O O . GLN B 1 72 ? 2.85 12.469 -2.904 1 78.62 72 GLN B O 1
ATOM 1551 N N . LEU B 1 73 ? 2.041 13.172 -0.961 1 84.94 73 LEU B N 1
ATOM 1552 C CA . LEU B 1 73 ? 2.689 12.07 -0.253 1 84.94 73 LEU B CA 1
ATOM 1553 C C . LEU B 1 73 ? 2.158 10.727 -0.733 1 84.94 73 LEU B C 1
ATOM 1555 O O . LEU B 1 73 ? 2.93 9.789 -0.938 1 84.94 73 LEU B O 1
ATOM 1559 N N . LYS B 1 74 ? 0.894 10.586 -0.94 1 84.5 74 LYS B N 1
ATOM 1560 C CA . LYS B 1 74 ? 0.274 9.352 -1.419 1 84.5 74 LYS B CA 1
ATOM 1561 C C . LYS B 1 74 ? 0.729 9.023 -2.838 1 84.5 74 LYS B C 1
ATOM 1563 O O . LYS B 1 74 ? 0.968 7.859 -3.166 1 84.5 74 LYS B O 1
ATOM 1568 N N . VAL B 1 75 ? 0.882 9.992 -3.582 1 78.31 75 VAL B N 1
ATOM 1569 C CA . VAL B 1 75 ? 1.327 9.797 -4.957 1 78.31 75 VAL B CA 1
ATOM 1570 C C . VAL B 1 75 ? 2.764 9.281 -4.965 1 78.31 75 VAL B C 1
ATOM 1572 O O . VAL B 1 75 ? 3.086 8.328 -5.688 1 78.31 75 VAL B O 1
ATOM 1575 N N . ILE B 1 76 ? 3.564 9.891 -4.184 1 83.12 76 ILE B N 1
ATOM 1576 C CA . ILE B 1 76 ? 4.949 9.445 -4.07 1 83.12 76 ILE B CA 1
ATOM 1577 C C . ILE B 1 76 ? 4.988 7.996 -3.588 1 83.12 76 ILE B C 1
ATOM 1579 O O . ILE B 1 76 ? 5.73 7.176 -4.133 1 83.12 76 ILE B O 1
ATOM 1583 N N . GLN B 1 77 ? 4.156 7.746 -2.674 1 86.19 77 GLN B N 1
ATOM 1584 C CA . GLN B 1 77 ? 4.074 6.395 -2.127 1 86.19 77 GLN B CA 1
ATOM 1585 C C . GLN B 1 77 ? 3.676 5.391 -3.203 1 86.19 77 GLN B C 1
ATOM 1587 O O . GLN B 1 77 ? 4.215 4.281 -3.256 1 86.19 77 GLN B O 1
ATOM 1592 N N . GLU B 1 78 ? 2.791 5.766 -4.082 1 80 78 GLU B N 1
ATOM 1593 C CA . GLU B 1 78 ? 2.338 4.895 -5.164 1 80 78 GLU B CA 1
ATOM 1594 C C . GLU B 1 78 ? 3.461 4.629 -6.16 1 80 78 GLU B C 1
ATOM 1596 O O . GLU B 1 78 ? 3.623 3.5 -6.633 1 80 78 GLU B O 1
ATOM 1601 N N . VAL B 1 79 ? 4.168 5.648 -6.426 1 78.75 79 VAL B N 1
ATOM 1602 C CA . VAL B 1 79 ? 5.285 5.5 -7.348 1 78.75 79 VAL B CA 1
ATOM 1603 C C . VAL B 1 79 ? 6.328 4.555 -6.75 1 78.75 79 VAL B C 1
ATOM 1605 O O . VAL B 1 79 ? 6.812 3.646 -7.43 1 78.75 79 VAL B O 1
ATOM 1608 N N . VAL B 1 80 ? 6.602 4.766 -5.539 1 85.81 80 VAL B N 1
ATOM 1609 C CA . VAL B 1 80 ? 7.602 3.949 -4.855 1 85.81 80 VAL B CA 1
ATOM 1610 C C . VAL B 1 80 ? 7.129 2.5 -4.785 1 85.81 80 VAL B C 1
ATOM 1612 O O . VAL B 1 80 ? 7.895 1.575 -5.055 1 85.81 80 VAL B O 1
ATOM 1615 N N . THR B 1 81 ? 5.875 2.381 -4.5 1 88.88 81 THR B N 1
ATOM 1616 C CA . THR B 1 81 ? 5.344 1.028 -4.371 1 88.88 81 THR B CA 1
ATOM 1617 C C . THR B 1 81 ? 5.41 0.29 -5.703 1 88.88 81 THR B C 1
ATOM 1619 O O . THR B 1 81 ? 5.73 -0.899 -5.746 1 88.88 81 THR B O 1
ATOM 1622 N N . LEU B 1 82 ? 5.125 0.979 -6.738 1 79.38 82 LEU B N 1
ATOM 1623 C CA . LEU B 1 82 ? 5.148 0.358 -8.062 1 79.38 82 LEU B CA 1
ATOM 1624 C C . LEU B 1 82 ? 6.578 0.023 -8.477 1 79.38 82 LEU B C 1
ATOM 1626 O O . LEU B 1 82 ? 6.824 -1.023 -9.078 1 79.38 82 LEU B O 1
ATOM 1630 N N . LEU B 1 83 ? 7.449 0.885 -8.203 1 81.88 83 LEU B N 1
ATOM 1631 C CA . LEU B 1 83 ? 8.852 0.645 -8.531 1 81.88 83 LEU B CA 1
ATOM 1632 C C . LEU B 1 83 ? 9.398 -0.543 -7.742 1 81.88 83 LEU B C 1
ATOM 1634 O O . LEU B 1 83 ? 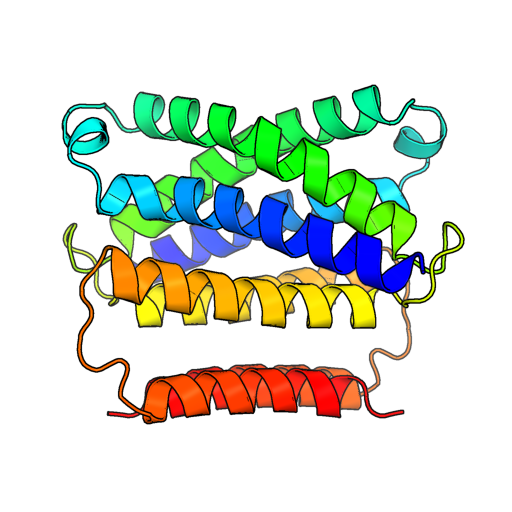10.055 -1.42 -8.312 1 81.88 83 LEU B O 1
ATOM 1638 N N . VAL B 1 84 ? 9.141 -0.5 -6.492 1 88.31 84 VAL B N 1
ATOM 1639 C CA . VAL B 1 84 ? 9.617 -1.578 -5.633 1 88.31 84 VAL B CA 1
ATOM 1640 C C . VAL B 1 84 ? 8.984 -2.9 -6.059 1 88.31 84 VAL B C 1
ATOM 1642 O O . VAL B 1 84 ? 9.648 -3.938 -6.074 1 88.31 84 VAL B O 1
ATOM 1645 N N . PHE B 1 85 ? 7.75 -2.836 -6.406 1 88.12 85 PHE B N 1
ATOM 1646 C CA . PHE B 1 85 ? 7.062 -4.031 -6.879 1 88.12 85 PHE B CA 1
ATOM 1647 C C . PHE B 1 85 ? 7.699 -4.551 -8.164 1 88.12 85 PHE B C 1
ATOM 1649 O O . PHE B 1 85 ? 7.883 -5.762 -8.32 1 88.12 85 PHE B O 1
ATOM 1656 N N . ALA B 1 86 ? 7.957 -3.676 -9.055 1 80.31 86 ALA B N 1
ATOM 1657 C CA . ALA B 1 86 ? 8.578 -4.062 -10.32 1 80.31 86 ALA B CA 1
ATOM 1658 C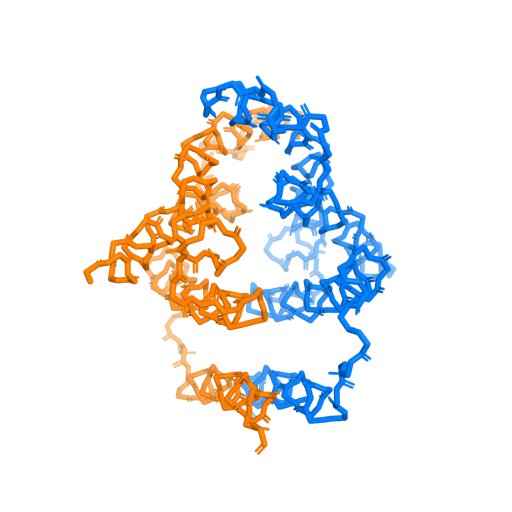 C . ALA B 1 86 ? 9.922 -4.742 -10.086 1 80.31 86 ALA B C 1
ATOM 1660 O O . ALA B 1 86 ? 10.234 -5.758 -10.711 1 80.31 86 ALA B O 1
ATOM 1661 N N . VAL B 1 87 ? 10.688 -4.172 -9.234 1 83.75 87 VAL B N 1
ATOM 1662 C CA . VAL B 1 87 ? 11.984 -4.746 -8.898 1 83.75 87 VAL B CA 1
ATOM 1663 C C . VAL B 1 87 ? 11.789 -6.117 -8.258 1 83.75 87 VAL B C 1
ATOM 1665 O O . VAL B 1 87 ? 12.477 -7.082 -8.617 1 83.75 87 VAL B O 1
ATOM 1668 N N . PHE B 1 88 ? 10.883 -6.223 -7.371 1 86.75 88 PHE B N 1
ATOM 1669 C CA . PHE B 1 88 ? 10.609 -7.465 -6.652 1 86.75 88 PHE B CA 1
ATOM 1670 C C . PHE B 1 88 ? 10.133 -8.555 -7.609 1 86.75 88 PHE B C 1
ATOM 1672 O O . PHE B 1 88 ? 10.625 -9.68 -7.562 1 86.75 88 PHE B O 1
ATOM 1679 N N . THR B 1 89 ? 9.203 -8.234 -8.414 1 83.44 89 THR B N 1
ATOM 1680 C CA . THR B 1 89 ? 8.633 -9.227 -9.32 1 83.44 89 THR B CA 1
ATOM 1681 C C . THR B 1 89 ? 9.672 -9.695 -10.336 1 83.44 89 THR B C 1
ATOM 1683 O O . THR B 1 89 ? 9.68 -10.859 -10.734 1 83.44 89 THR B O 1
ATOM 1686 N N . THR B 1 90 ? 10.484 -8.773 -10.75 1 81.5 90 THR B N 1
ATOM 1687 C CA . THR B 1 90 ? 11.531 -9.133 -11.703 1 81.5 90 THR B CA 1
ATOM 1688 C C . THR B 1 90 ? 12.57 -10.039 -11.055 1 81.5 90 THR B C 1
ATOM 1690 O O . THR B 1 90 ? 13.062 -10.984 -11.688 1 81.5 90 THR B O 1
ATOM 1693 N N . LEU B 1 91 ? 12.859 -9.844 -9.859 1 83.56 91 LEU B N 1
ATOM 1694 C CA . LEU B 1 91 ? 13.898 -10.594 -9.164 1 83.56 91 LEU B CA 1
ATOM 1695 C C . LEU B 1 91 ? 13.367 -11.953 -8.703 1 83.56 91 LEU B C 1
ATOM 1697 O O . LEU B 1 91 ? 14.062 -12.961 -8.797 1 83.56 91 LEU B O 1
ATOM 1701 N N . PHE B 1 92 ? 12.164 -11.969 -8.297 1 83.44 92 PHE B N 1
ATOM 1702 C CA . PHE B 1 92 ? 11.703 -13.164 -7.602 1 83.44 92 PHE B CA 1
ATOM 1703 C C . PHE B 1 92 ? 10.695 -13.93 -8.453 1 83.44 92 PHE B C 1
ATOM 1705 O O . PHE B 1 92 ? 10.539 -15.141 -8.297 1 83.44 92 PHE B O 1
ATOM 1712 N N . PHE B 1 93 ? 9.977 -13.367 -9.219 1 77.12 93 PHE B N 1
ATOM 1713 C CA . PHE B 1 93 ? 8.961 -14.07 -10 1 77.12 93 PHE B CA 1
ATOM 1714 C C . PHE B 1 93 ? 9.375 -14.164 -11.461 1 77.12 93 PHE B C 1
ATOM 1716 O O . PHE B 1 93 ? 8.68 -14.789 -12.273 1 77.12 93 PHE B O 1
ATOM 1723 N N . LYS B 1 94 ? 10.742 -13.836 -11.656 1 67.56 94 LYS B N 1
ATOM 1724 C CA . LYS B 1 94 ? 11.297 -13.938 -13 1 67.56 94 LYS B CA 1
ATOM 1725 C C . LYS B 1 94 ? 10.273 -13.539 -14.055 1 67.56 94 LYS B C 1
ATOM 1727 O O . LYS B 1 94 ? 10.109 -14.219 -15.07 1 67.56 94 LYS B O 1
ATOM 1732 N N . THR B 1 95 ? 9.352 -12.922 -13.633 1 56.91 95 THR B N 1
ATOM 1733 C CA . THR B 1 95 ? 8.383 -12.492 -14.633 1 56.91 95 THR B CA 1
ATOM 1734 C C . THR B 1 95 ? 9.07 -11.719 -15.758 1 56.91 95 THR B C 1
ATOM 1736 O O . THR B 1 95 ? 9.68 -10.672 -15.516 1 56.91 95 THR B O 1
ATOM 1739 N N . GLU B 1 96 ? 10.008 -12.516 -16.5 1 47.44 96 GLU B N 1
ATOM 1740 C CA . GLU B 1 96 ? 10.727 -11.977 -17.656 1 47.44 96 GLU B CA 1
ATOM 1741 C C . GLU B 1 96 ? 10.078 -10.688 -18.156 1 47.44 96 GLU B C 1
ATOM 1743 O O . GLU B 1 96 ? 10.766 -9.688 -18.391 1 47.44 96 GLU B O 1
ATOM 1748 N N . THR B 1 97 ? 8.922 -10.852 -18.984 1 45.03 97 THR B N 1
ATOM 1749 C CA . THR B 1 97 ? 8.484 -9.867 -19.969 1 45.03 97 THR B CA 1
ATOM 1750 C C . THR B 1 97 ? 7.871 -8.648 -19.281 1 45.03 97 THR B C 1
ATOM 1752 O O . THR B 1 97 ? 6.656 -8.594 -19.062 1 45.03 97 THR B O 1
ATOM 1755 N N . LEU B 1 98 ? 8.305 -8.359 -18.172 1 50.88 98 LEU B N 1
ATOM 1756 C CA . LEU B 1 98 ? 7.84 -7 -17.906 1 50.88 98 LEU B CA 1
ATOM 1757 C C . LEU B 1 98 ? 7.816 -6.176 -19.188 1 50.88 98 LEU B C 1
ATOM 1759 O O . LEU B 1 98 ? 8.852 -5.684 -19.641 1 50.88 98 LEU B O 1
ATOM 1763 N N . ARG B 1 99 ? 7.141 -6.734 -20.156 1 46 99 ARG B N 1
ATOM 1764 C CA . ARG B 1 99 ? 7.012 -5.996 -21.406 1 46 99 ARG B CA 1
ATOM 1765 C C . ARG B 1 99 ? 6.848 -4.504 -21.156 1 46 99 ARG B C 1
ATOM 1767 O O . ARG B 1 99 ? 6.27 -4.105 -20.141 1 46 99 ARG B O 1
ATOM 1774 N N . LEU B 1 100 ? 7.73 -3.678 -21.672 1 48.53 100 LEU B N 1
ATOM 1775 C CA . LEU B 1 100 ? 7.688 -2.223 -21.781 1 48.53 100 LEU B CA 1
ATOM 1776 C C . LEU B 1 100 ? 6.277 -1.703 -21.516 1 48.53 100 LEU B C 1
ATOM 1778 O O . LEU B 1 100 ? 6.094 -0.534 -21.172 1 48.53 100 LEU B O 1
ATOM 1782 N N . ASN B 1 101 ? 5.453 -2.547 -21.859 1 50.81 101 ASN B N 1
ATOM 1783 C CA . ASN B 1 101 ? 4.059 -2.146 -21.703 1 50.81 101 ASN B CA 1
ATOM 1784 C C . ASN B 1 101 ? 3.674 -1.992 -20.234 1 50.81 101 ASN B C 1
ATOM 1786 O O . ASN B 1 101 ? 2.852 -1.143 -19.891 1 50.81 101 ASN B O 1
ATOM 1790 N N . HIS B 1 102 ? 4.332 -2.85 -19.453 1 49.19 102 HIS B N 1
ATOM 1791 C CA . HIS B 1 102 ? 4.074 -2.742 -18.031 1 49.19 102 HIS B CA 1
ATOM 1792 C C . HIS B 1 102 ? 4.691 -1.474 -17.453 1 49.19 102 HIS B C 1
ATOM 1794 O O . HIS B 1 102 ? 4.098 -0.828 -16.578 1 49.19 102 HIS B O 1
ATOM 1800 N N . LEU B 1 103 ? 5.816 -1.185 -17.953 1 52.31 103 LEU B N 1
ATOM 1801 C CA . LEU B 1 103 ? 6.449 0.084 -17.609 1 52.31 103 LEU B CA 1
ATOM 1802 C C . LEU B 1 103 ? 5.566 1.259 -18.016 1 52.31 103 LEU B C 1
ATOM 1804 O O . LEU B 1 103 ? 5.473 2.252 -17.281 1 52.31 103 LEU B O 1
ATOM 1808 N N . PHE B 1 104 ? 5.062 1.006 -19.125 1 51.75 104 PHE B N 1
ATOM 1809 C CA . PHE B 1 104 ? 4.188 2.072 -19.594 1 51.75 104 PHE B CA 1
ATOM 1810 C C . PHE B 1 104 ? 2.965 2.209 -18.703 1 51.75 104 PHE B C 1
ATOM 1812 O O . PHE B 1 104 ? 2.518 3.322 -18.422 1 51.75 104 PHE B O 1
ATOM 1819 N N . GLY B 1 105 ? 2.543 1.053 -18.359 1 51.06 105 GLY B N 1
ATOM 1820 C CA . GLY B 1 105 ? 1.435 1.112 -17.422 1 51.06 105 GLY B CA 1
ATOM 1821 C C . GLY B 1 105 ? 1.781 1.833 -16.125 1 51.06 105 GLY B C 1
ATOM 1822 O O . GLY B 1 105 ? 1.005 2.66 -15.641 1 51.06 105 GLY B O 1
ATOM 1823 N N . ALA B 1 106 ? 3.037 1.593 -15.719 1 52.12 106 ALA B N 1
ATOM 1824 C CA . ALA B 1 106 ? 3.561 2.312 -14.555 1 52.12 106 ALA B CA 1
ATOM 1825 C C . ALA B 1 106 ? 3.678 3.805 -14.844 1 52.12 106 ALA B C 1
ATOM 1827 O O . ALA B 1 106 ? 3.359 4.637 -13.992 1 52.12 106 ALA B O 1
ATOM 1828 N N . PHE B 1 107 ? 4.18 4.043 -15.992 1 54.44 107 PHE B N 1
ATOM 1829 C CA . PHE B 1 107 ? 4.32 5.434 -16.422 1 54.44 107 PHE B CA 1
ATOM 1830 C C . PHE B 1 107 ? 2.971 6.141 -16.391 1 54.44 107 PHE B C 1
ATOM 1832 O O . PHE B 1 107 ? 2.865 7.27 -15.898 1 54.44 107 PHE B O 1
ATOM 1839 N N . PHE B 1 108 ? 1.999 5.465 -16.891 1 54.31 108 PHE B N 1
ATOM 1840 C CA . PHE B 1 108 ? 0.685 6.098 -16.922 1 54.31 108 PHE B CA 1
ATOM 1841 C C . PHE B 1 108 ? 0.115 6.227 -15.508 1 54.31 108 PHE B C 1
ATOM 1843 O O . PHE B 1 108 ? -0.618 7.176 -15.219 1 54.31 108 PHE B O 1
ATOM 1850 N N . LEU B 1 109 ? 0.572 5.301 -14.688 1 51.34 109 LEU B N 1
ATOM 1851 C CA . LEU B 1 109 ? 0.194 5.457 -13.289 1 51.34 109 LEU B CA 1
ATOM 1852 C C . LEU B 1 109 ? 0.791 6.73 -12.703 1 51.34 109 LEU B C 1
ATOM 1854 O O . LEU B 1 109 ? 0.1 7.484 -12.008 1 51.34 109 LEU B O 1
ATOM 1858 N N . VAL B 1 110 ? 2.039 6.891 -13.031 1 53.78 110 VAL B N 1
ATOM 1859 C CA . VAL B 1 110 ? 2.764 8.07 -12.57 1 53.78 110 VAL B CA 1
ATOM 1860 C C . VAL B 1 110 ? 2.125 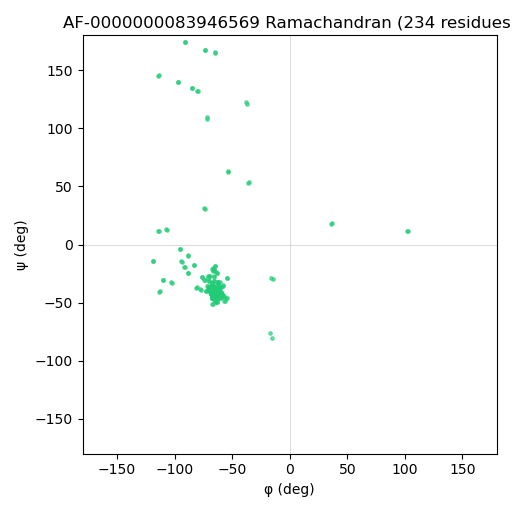9.328 -13.148 1 53.78 110 VAL B C 1
ATOM 1862 O O . VAL B 1 110 ? 1.949 10.328 -12.445 1 53.78 110 VAL B O 1
ATOM 1865 N N . LEU B 1 111 ? 1.89 9.219 -14.359 1 54.19 111 LEU B N 1
ATOM 1866 C CA . LEU B 1 111 ? 1.307 10.383 -15.023 1 54.19 111 LEU B CA 1
ATOM 1867 C C . LEU B 1 111 ? -0.069 10.703 -14.445 1 54.19 111 LEU B C 1
ATOM 1869 O O . LEU B 1 111 ? -0.416 11.867 -14.266 1 54.19 111 LEU B O 1
ATOM 1873 N N . ALA B 1 112 ? -0.777 9.672 -14.164 1 50.12 112 ALA B N 1
ATOM 1874 C CA . ALA B 1 112 ? -2.08 9.844 -13.531 1 50.12 112 ALA B CA 1
ATOM 1875 C C . ALA B 1 112 ? -1.943 10.555 -12.188 1 50.12 112 ALA B C 1
ATOM 1877 O O . ALA B 1 112 ? -2.715 11.461 -11.875 1 50.12 112 ALA B O 1
ATOM 1878 N N . VAL B 1 113 ? -0.92 10.086 -11.562 1 50 113 VAL B N 1
ATOM 1879 C CA . VAL B 1 113 ? -0.608 10.68 -10.266 1 50 113 VAL B CA 1
ATOM 1880 C C . VAL B 1 113 ? -0.232 12.148 -10.453 1 50 113 VAL B C 1
ATOM 1882 O O . VAL B 1 113 ? -0.662 13.016 -9.68 1 50 113 VAL B O 1
ATOM 1885 N N . TYR B 1 114 ? 0.544 12.398 -11.547 1 53.66 114 TYR B N 1
ATOM 1886 C CA . TYR B 1 114 ? 1.019 13.75 -11.82 1 53.66 114 TYR B CA 1
ATOM 1887 C C . TYR B 1 114 ? -0.139 14.672 -12.195 1 53.66 114 TYR B C 1
ATOM 1889 O O . TYR B 1 114 ? -0.221 15.805 -11.711 1 53.66 114 TYR B O 1
ATOM 1897 N N . PHE B 1 115 ? -0.959 14.211 -13.031 1 50.62 115 PHE B N 1
ATOM 1898 C CA . PHE B 1 115 ? -2.047 15.078 -13.469 1 50.62 115 PHE B CA 1
ATOM 1899 C C . PHE B 1 115 ? -3.066 15.281 -12.359 1 50.62 115 PHE B C 1
ATOM 1901 O O . PHE B 1 115 ? -3.775 16.281 -12.328 1 50.62 115 PHE B O 1
ATOM 1908 N N . MET B 1 116 ? -3.127 14.336 -11.578 1 47.69 116 MET B N 1
ATOM 1909 C CA . MET B 1 116 ? -3.998 14.461 -10.414 1 47.69 116 MET B CA 1
ATOM 1910 C C . MET B 1 116 ? -3.559 15.625 -9.531 1 47.69 116 MET B C 1
ATOM 1912 O O . MET B 1 116 ? -4.375 16.219 -8.828 1 47.69 116 MET B O 1
ATOM 1916 N N . PHE B 1 117 ? -2.305 15.766 -9.594 1 45.28 117 PHE B N 1
ATOM 1917 C CA . PHE B 1 117 ? -1.719 16.766 -8.703 1 45.28 117 PHE B CA 1
ATOM 1918 C C . PHE B 1 117 ? -1.569 18.094 -9.414 1 45.28 117 PHE B C 1
ATOM 1920 O O . PHE B 1 117 ? -1.127 19.078 -8.812 1 45.28 117 PHE B O 1
ATOM 1927 N N . LYS B 1 118 ? -1.704 18.016 -10.672 1 49.38 118 LYS B N 1
ATOM 1928 C CA . LYS B 1 118 ? -1.514 19.344 -11.266 1 49.38 118 LYS B CA 1
ATOM 1929 C C . LYS B 1 118 ? -2.697 20.25 -10.961 1 49.38 118 LYS B C 1
ATOM 1931 O O . LYS B 1 118 ? -3.852 19.859 -11.156 1 49.38 118 LYS B O 1
ATOM 1936 N N . LYS B 1 119 ? -2.35 21.328 -10.008 1 43.06 119 LYS B N 1
ATOM 1937 C CA . LYS B 1 119 ? -3.158 22.516 -9.727 1 43.06 119 LYS B CA 1
ATOM 1938 C C . LYS B 1 119 ? -3.734 23.109 -11.008 1 43.06 119 LYS B C 1
ATOM 1940 O O . LYS B 1 119 ? -3.08 23.094 -12.055 1 43.06 119 LYS B O 1
#

pLDDT: mean 81.88, std 17.28, range [42.88, 97.81]

InterPro domains:
  IPR007437 Protein of unknown function DUF486 [PF04342] (7-117)
  IPR007437 Protein of unknown function DUF486 [PIRSF021239] (2-119)
  IPR007437 Protein of unknown function DUF486 [PTHR38482] (4-119)

Sequence (238 aa):
MKGIYAILLLVVSNSFMTLAWYGQLRFKFFQGLPLWGIVLVSWCIALFEYSFMIPANRIGFEGTGGPFSLLQLKVIQEVVTLLVFAVFTTLFFKTETLRLNHLFGAFFLVLAVYFMFKKMKGIYAILLLVVSNSFMTLAWYGQLRFKFFQGLPLWGIVLVSWCIALFEYSFMIPANRIGFEGTGGPFSLLQLKVIQEVVTLLVFAVFTTLFFKTETLRLNHLFGAFFLVLAVYFMFKK

=== Feature glossary ===
The record interleaves many kinds of information about one protein. Here is each kind framed as the question it answers.

Q: Are the domains correctly placed relative to each other?
A: Predicted aligned error is AlphaFold's pairwise confidence. Unlike pLDDT (per-residue), PAE is per-residue-pair and captures whether two parts of the structure are correctly placed relative to each other. Units are ångströms of expected positional error.

Q: Which residues are in helices, strands, or loops?
A: Eight-state secondary structure (DSSP): H is the canonical α-helix, G the tighter 3₁₀-helix, I the wider π-helix; E/B are β-structure, T and S are turns and bends, and '-' is everything else. DSSP derives these from the pattern of main-chain N–H···O=C hydrogen bonds, not from the sequence.

Q: What if only a Cα trace is available?
A: P-SEA three-state annotation labels each residue as helix, strand, or coil based purely on the geometry of the Cα trace. It serves as a fallback when the full backbone (and thus DSSP) is unavailable.

Q: What are the backbone torsion angles?
A: φ (phi) and ψ (psi) are the two rotatable backbone dihedrals per residue: φ is the C(i-1)–N–Cα–C torsion, ψ is the N–Cα–C–N(i+1) torsion, both in degrees on (−180°, 180°]. α-helical residues cluster near (−60°, −45°); β-strand residues near (−120°, +130°). A Ramachandran plot is simply a scatter of (φ, ψ) for every residue.

Q: What known structures does this most resemble?
A: Structural nearest neighbors (via Foldseek easy-search vs the PDB). Reported per hit: target PDB id, E-value, and alignment TM-score. A TM-score above ~0.5 is the conventional threshold for 'same fold'.

Q: What family and function is it annotated with?
A: Database cross-references. InterPro integrates a dozen domain/family signature databases into unified entries with residue-range hits. GO terms attach function/process/location labels with evidence codes. CATH codes position the fold in a four-level structural taxonomy. Organism is the NCBI-taxonomy species name.

Q: Which residues are buried vs exposed?
A: Solvent accessibility: the surface area of each residue that a 1.4 Å water probe can touch, in Å². When only backbone atoms are present the absolute values are lower than full-atom SASA (side chains contribute most of the area) and are flagged as backbone-only.

Q: What do the diagnostic plots show?
A: Three diagnostic plots accompany the record. The Cα contact map visualizes the tertiary structure as a 2D adjacency matrix (8 Å cutoff, sequence-local contacts suppressed). The Ramachandran plot shows the distribution of backbone (φ, ψ) torsions, with points in the α and β basins reflecting secondary structure content. The PAE plot shows AlphaFold's inter-residue confidence as a color matrix.

Q: What is the amino-acid chain?
A: The amino-acid sequence is the protein's primary structure: the linear order of residues from the N-terminus to the C-terminus, written in one-letter code. Everything else here — the 3D coordinates, the secondary structure, the domain annotations — is ultimately a consequence of this string.

Q: What do the rendered images show?
A: The six renders are orthographic views along the three Cartesian axes in both directions. Representation (cartoon, sticks, or surface) and color scheme (sequence-rainbow or by-chain) vary across proteins so the training set covers all the common visualization conventions.

Q: Where is each backbone atom in 3D?
A: The mmCIF table is the protein's shape written out atom by atom. For each backbone N, Cα, C, and carbonyl O, it records an (x, y, z) coordinate triple in Å plus the residue type, chain letter, and residue number.

Q: How mobile is each atom in the crystal?
A: For experimental (PDB) structures, the B-factor (temperature factor) quantifies the positional spread of each atom in the crystal — a combination of thermal vibration and static disorder — in units of Å². High B-factors mark flexible loops or poorly resolved regions; low B-factors mark the rigid, well-ordered core.

Q: How big and how compact is the whole molecule?
A: Three whole-structure scalars: the radius of gyration (RMS distance of Cα from centroid, in Å), the count of Cα–Cα contacts (pairs closer than 8 Å and separated by more than four residues in sequence — i.e. tertiary, not local, contacts), and the bounding-box dimensions. Together they distinguish compact globular folds from extended fibres or disordered chains.

Q: What does the local fold look like, residue by residue?
A: A 3Di character summarizes, for each residue, the relative orientation of the Cα frame of its nearest spatial neighbor. Because it encodes fold topology rather than chemistry, 3Di alignments detect remote structural similarity that sequence alignment misses.

Q: How confident is the AlphaFold model at each residue?
A: For AlphaFold models, the B-factor field carries pLDDT — the model's own estimate of local accuracy on a 0–100 scale. Regions with pLDDT<50 should be treated as essentially unmodeled; they often correspond to intrinsically disordered segments.